Protein AF-A0A081BMA7-F1 (afdb_monomer_lite)

Sequence (319 aa):
MIRTTIKFLIAGAISLLALGSSEYARAASFNCEKAATEIEKAICGNNALSDLDSEVGNTYKTLRSGLSAEQAEQLKREQTRWLQQRNADCANADATCLSAMYQARLADLQSRLPAETVTIHLTHQLHADMPPLFLTLTLKADDVDTNFWNVTAIDIRDKENAPPLQTLEGGTIQILDDIKTVTDWTDRWIGVEWNDLNFDGYDDLLIALSQGMANTWYRVLFYQPASKRFTQNTGLDAENGVPDPEVIPEKQQLVTSSRSSAVGYFSSFYQFDATRGQYQLFREEETGYDEQTDKVMLTIREQVNGQMQTIDRQEVHPE

pLDDT: mean 82.16, std 16.57, range [37.44, 98.31]

Radius of gyration: 34.16 Å; chains: 1; bounding box: 60×51×135 Å

InterPro domains:
  IPR009739 Lysozyme inhibitor LprI-like, N-terminal [PF07007] (32-109)
  IPR052755 Lysozyme Inhibitor LprI [PTHR37549] (6-129)
  IPR058087 XAC2610 domain [NF047539] (193-278)

Structure (mmCIF, N/CA/C/O backbone):
data_AF-A0A081BMA7-F1
#
_entry.id   AF-A0A081BMA7-F1
#
loop_
_atom_site.group_PDB
_atom_site.id
_atom_site.type_symbol
_atom_site.label_atom_id
_atom_site.label_alt_id
_atom_site.label_comp_id
_atom_site.label_asym_id
_atom_site.label_entity_id
_atom_site.label_seq_id
_atom_site.pdbx_PDB_ins_code
_atom_site.Cartn_x
_atom_site.Cartn_y
_atom_site.Cartn_z
_atom_site.occupancy
_atom_site.B_iso_or_equiv
_atom_site.auth_seq_id
_atom_site.auth_comp_id
_atom_site.auth_asym_id
_atom_site.auth_atom_id
_atom_site.pdbx_PDB_model_num
ATOM 1 N N . MET A 1 1 ? -34.637 23.671 -97.313 1.00 43.44 1 MET A N 1
ATOM 2 C CA . MET A 1 1 ? -33.474 23.447 -98.205 1.00 43.44 1 MET A CA 1
ATOM 3 C C . MET A 1 1 ? -32.429 24.469 -97.788 1.00 43.44 1 MET A C 1
ATOM 5 O O . MET A 1 1 ? -32.751 25.641 -97.807 1.00 43.44 1 MET A O 1
ATOM 9 N N . ILE A 1 2 ? -31.309 24.096 -97.176 1.00 37.44 2 ILE A N 1
ATOM 10 C CA . ILE A 1 2 ? -30.042 23.766 -97.847 1.00 37.44 2 ILE A CA 1
ATOM 11 C C . ILE A 1 2 ? -29.185 22.924 -96.881 1.00 37.44 2 ILE A C 1
ATOM 13 O O . ILE A 1 2 ? -29.201 23.132 -95.672 1.00 37.44 2 ILE A O 1
ATOM 17 N N . ARG A 1 3 ? -28.480 21.946 -97.457 1.00 45.28 3 ARG A N 1
ATOM 18 C CA . ARG A 1 3 ? -27.494 21.051 -96.837 1.00 45.28 3 ARG A CA 1
ATOM 19 C C . ARG A 1 3 ? -26.209 21.799 -96.471 1.00 45.28 3 ARG A C 1
ATOM 21 O O . ARG A 1 3 ? -25.724 22.550 -97.310 1.00 45.28 3 ARG A O 1
ATOM 28 N N . THR A 1 4 ? -25.550 21.388 -95.386 1.00 40.81 4 THR A N 1
ATOM 29 C CA . THR A 1 4 ? -24.077 21.356 -95.342 1.00 40.81 4 THR A CA 1
ATOM 30 C C . THR A 1 4 ? -23.575 20.276 -94.382 1.00 40.81 4 THR A C 1
ATOM 32 O O . THR A 1 4 ? -23.717 20.355 -93.169 1.00 40.81 4 THR A O 1
ATOM 35 N N . THR A 1 5 ? -23.017 19.225 -94.972 1.00 52.22 5 THR A N 1
ATOM 36 C CA . THR A 1 5 ? -22.174 18.183 -94.368 1.00 52.22 5 THR A CA 1
ATOM 37 C C . THR A 1 5 ? -20.806 18.753 -93.986 1.00 52.22 5 THR A C 1
ATOM 39 O O . THR A 1 5 ? -20.318 19.590 -94.734 1.00 52.22 5 THR A O 1
ATOM 42 N N . ILE A 1 6 ? -20.143 18.210 -92.953 1.00 46.03 6 ILE A N 1
ATOM 43 C CA . ILE A 1 6 ? -18.711 17.826 -92.960 1.00 46.03 6 ILE A CA 1
ATOM 44 C C . ILE A 1 6 ? -18.451 16.831 -91.810 1.00 46.03 6 ILE A C 1
ATOM 46 O O . ILE A 1 6 ? -18.881 17.028 -90.679 1.00 46.03 6 ILE A O 1
ATOM 50 N N . LYS A 1 7 ? -17.771 15.733 -92.159 1.00 46.47 7 LYS A N 1
ATOM 51 C CA . LYS A 1 7 ? -17.281 14.637 -91.307 1.00 46.47 7 LYS A CA 1
ATOM 52 C C . LYS A 1 7 ? -15.851 14.937 -90.841 1.00 46.47 7 LYS A C 1
ATOM 54 O O . LYS A 1 7 ? -15.072 15.314 -91.702 1.00 46.47 7 LYS A O 1
ATOM 59 N N . PHE A 1 8 ? -15.491 14.612 -89.596 1.00 39.03 8 PHE A N 1
ATOM 60 C CA . PHE A 1 8 ? -14.137 14.202 -89.144 1.00 39.03 8 PHE A CA 1
ATOM 61 C C . PHE A 1 8 ? -14.320 13.397 -87.832 1.00 39.03 8 PHE A C 1
ATOM 63 O O . PHE A 1 8 ? -14.928 13.907 -86.901 1.00 39.03 8 PHE A O 1
ATOM 70 N N . LEU A 1 9 ? -14.209 12.060 -87.821 1.00 39.81 9 LEU A N 1
ATOM 71 C CA . LEU A 1 9 ? -13.019 11.189 -87.674 1.00 39.81 9 LEU A CA 1
ATOM 72 C C . LEU A 1 9 ? -12.370 11.161 -86.261 1.00 39.81 9 LEU A C 1
ATOM 74 O O . LEU A 1 9 ? -11.579 12.026 -85.926 1.00 39.81 9 LEU A O 1
ATOM 78 N N . ILE A 1 10 ? -12.722 10.101 -85.509 1.00 47.81 10 ILE A N 1
ATOM 79 C CA . ILE A 1 10 ? -11.917 9.168 -84.673 1.00 47.81 10 ILE A CA 1
ATOM 80 C C . ILE A 1 10 ? -10.840 9.719 -83.710 1.00 47.81 10 ILE A C 1
ATOM 82 O O . ILE A 1 10 ? -9.797 10.178 -84.154 1.00 47.81 10 ILE A O 1
ATOM 86 N N . ALA A 1 11 ? -11.030 9.453 -82.407 1.00 39.81 11 ALA A N 1
ATOM 87 C CA . ALA A 1 11 ? -10.110 8.773 -81.459 1.00 39.81 11 ALA A CA 1
ATOM 88 C C . ALA A 1 11 ? -10.731 8.921 -80.047 1.00 39.81 11 ALA A C 1
ATOM 90 O O . ALA A 1 11 ? -11.045 10.027 -79.638 1.00 39.81 11 ALA A O 1
ATOM 91 N N . GLY A 1 12 ? -11.087 7.892 -79.274 1.00 47.69 12 GLY A N 1
ATOM 92 C CA . GLY A 1 12 ? -10.295 6.719 -78.930 1.00 47.69 12 GLY A CA 1
ATOM 93 C C . GLY A 1 12 ? -9.521 6.978 -77.631 1.00 47.69 12 GLY A C 1
ATOM 94 O O . GLY A 1 12 ? -8.314 7.157 -77.690 1.00 47.69 12 GLY A O 1
ATOM 95 N N . ALA A 1 13 ? -10.196 7.013 -76.475 1.00 47.31 13 ALA A N 1
ATOM 96 C CA . ALA A 1 13 ? -9.544 6.951 -75.163 1.00 47.31 13 ALA A CA 1
ATOM 97 C C . ALA A 1 13 ? -10.471 6.264 -74.146 1.00 47.31 13 ALA A C 1
ATOM 99 O O . ALA A 1 13 ? -11.355 6.879 -73.554 1.00 47.31 13 ALA A O 1
ATOM 100 N N . ILE A 1 14 ? -10.284 4.952 -73.987 1.00 52.12 14 ILE A N 1
ATOM 101 C CA . ILE A 1 14 ? -10.818 4.178 -72.865 1.00 52.12 14 ILE A CA 1
ATOM 102 C C . ILE A 1 14 ? -9.986 4.576 -71.647 1.00 52.12 14 ILE A C 1
ATOM 104 O O . ILE A 1 14 ? -8.806 4.243 -71.558 1.00 52.12 14 ILE A O 1
ATOM 108 N N . SER A 1 15 ? -10.592 5.337 -70.739 1.00 48.25 15 SER A N 1
ATOM 109 C CA . SER A 1 15 ? -9.979 5.712 -69.470 1.00 48.25 15 SER A CA 1
ATOM 110 C C . SER A 1 15 ? -10.020 4.499 -68.540 1.00 48.25 15 SER A C 1
ATOM 112 O O . SER A 1 15 ? -11.057 4.184 -67.958 1.00 48.25 15 SER A O 1
ATOM 114 N N . LEU A 1 16 ? -8.902 3.778 -68.451 1.00 47.59 16 LEU A N 1
ATOM 115 C CA . LEU A 1 16 ? -8.708 2.687 -67.503 1.00 47.59 16 LEU A CA 1
ATOM 116 C C . LEU A 1 16 ? -8.528 3.309 -66.109 1.00 47.59 16 LEU A C 1
ATOM 118 O O . LEU A 1 16 ? -7.502 3.931 -65.835 1.00 47.59 16 LEU A O 1
ATOM 122 N N . LEU A 1 17 ? -9.539 3.192 -65.241 1.00 48.22 17 LEU A N 1
ATOM 123 C CA . LEU A 1 17 ? -9.385 3.488 -63.817 1.00 48.22 17 LEU A CA 1
ATOM 124 C C . LEU A 1 17 ? -8.362 2.504 -63.237 1.00 48.22 17 LEU A C 1
ATOM 126 O O . LEU A 1 17 ? -8.670 1.332 -63.022 1.00 48.22 17 LEU A O 1
ATOM 130 N N . ALA A 1 18 ? -7.147 2.982 -62.979 1.00 44.62 18 ALA A N 1
ATOM 131 C CA . ALA A 1 18 ? -6.215 2.295 -62.103 1.00 44.62 18 ALA A CA 1
ATOM 132 C C . ALA A 1 18 ? -6.760 2.400 -60.672 1.00 44.62 18 ALA A C 1
ATOM 134 O O . ALA A 1 18 ? -6.660 3.443 -60.026 1.00 44.62 18 ALA A O 1
ATOM 135 N N . LEU A 1 19 ? -7.382 1.320 -60.199 1.00 46.12 19 LEU A N 1
ATOM 136 C CA . LEU A 1 19 ? -7.594 1.074 -58.778 1.00 46.12 19 LEU A CA 1
ATOM 137 C C . LEU A 1 19 ? -6.208 1.002 -58.131 1.00 46.12 19 LEU A C 1
ATOM 139 O O . LEU A 1 19 ? -5.533 -0.021 -58.213 1.00 46.12 19 LEU A O 1
ATOM 143 N N . GLY A 1 20 ? -5.761 2.114 -57.547 1.00 42.81 20 GLY A N 1
ATOM 144 C CA . GLY A 1 20 ? -4.612 2.121 -56.657 1.00 42.81 20 GLY A CA 1
ATOM 145 C C . GLY A 1 20 ? -4.945 1.240 -55.463 1.00 42.81 20 GLY A C 1
ATOM 146 O O . GLY A 1 20 ? -5.726 1.631 -54.599 1.00 42.81 20 GLY A O 1
ATOM 147 N N . SER A 1 21 ? -4.3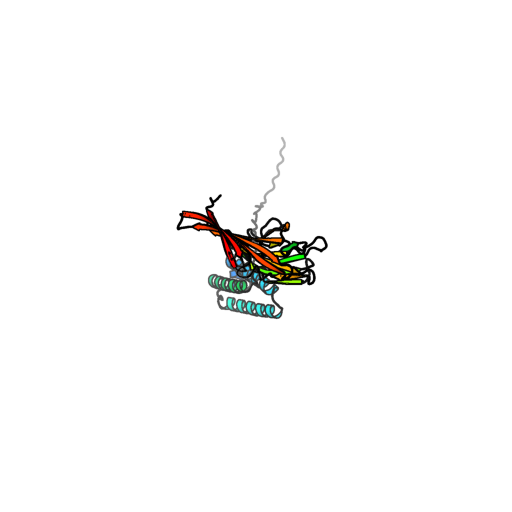95 0.030 -55.440 1.00 42.03 21 SER A N 1
ATOM 148 C CA . SER A 1 21 ? -4.337 -0.784 -54.237 1.00 42.03 21 SER A CA 1
ATOM 149 C C . SER A 1 21 ? -3.510 -0.013 -53.216 1.00 42.03 21 SER A C 1
ATOM 151 O O . SER A 1 21 ? -2.295 0.102 -53.351 1.00 42.03 21 SER A O 1
ATOM 153 N N . SER A 1 22 ? -4.186 0.564 -52.228 1.00 40.97 22 SER A N 1
ATOM 154 C CA . SER A 1 22 ? -3.569 1.061 -51.008 1.00 40.97 22 SER A CA 1
ATOM 155 C C . SER A 1 22 ? -2.861 -0.112 -50.333 1.00 40.97 22 SER A C 1
ATOM 157 O O . SER A 1 22 ? -3.496 -0.919 -49.650 1.00 40.97 22 SER A O 1
ATOM 159 N N . GLU A 1 23 ? -1.556 -0.247 -50.558 1.00 45.62 23 GLU A N 1
ATOM 160 C CA . GLU A 1 23 ? -0.710 -1.056 -49.693 1.00 45.62 23 GLU A CA 1
ATOM 161 C C . GLU A 1 23 ? -0.767 -0.402 -48.314 1.00 45.62 23 GLU A C 1
ATOM 163 O O . GLU A 1 23 ? -0.204 0.667 -48.081 1.00 45.62 23 GLU A O 1
ATOM 168 N N . TYR A 1 24 ? -1.541 -1.008 -47.412 1.00 46.69 24 TYR A N 1
ATOM 169 C CA . TYR A 1 24 ? -1.427 -0.742 -45.986 1.00 46.69 24 TYR A CA 1
ATOM 170 C C . TYR A 1 24 ? 0.058 -0.807 -45.648 1.00 46.69 24 TYR A C 1
ATOM 172 O O . TYR A 1 24 ? 0.681 -1.841 -45.888 1.00 46.69 24 TYR A O 1
ATOM 180 N N . ALA A 1 25 ? 0.620 0.294 -45.149 1.00 47.25 25 ALA A N 1
ATOM 181 C CA . ALA A 1 25 ? 1.994 0.342 -44.682 1.00 47.25 25 ALA A CA 1
ATOM 182 C C . ALA A 1 25 ? 2.211 -0.827 -43.709 1.00 47.25 25 ALA A C 1
ATOM 184 O O . ALA A 1 25 ? 1.687 -0.828 -42.596 1.00 47.25 25 ALA A O 1
ATOM 185 N N . ARG A 1 26 ? 2.914 -1.862 -44.174 1.00 52.50 26 ARG A N 1
ATOM 186 C CA . ARG A 1 26 ? 3.217 -3.053 -43.386 1.00 52.50 26 ARG A CA 1
ATOM 187 C C . ARG A 1 26 ? 4.346 -2.685 -42.445 1.00 52.50 26 ARG A C 1
ATOM 189 O O . ARG A 1 26 ? 5.470 -2.452 -42.886 1.00 52.50 26 ARG A O 1
ATOM 196 N N . ALA A 1 27 ? 4.027 -2.542 -41.167 1.00 56.25 27 ALA A N 1
ATOM 197 C CA . ALA A 1 27 ? 5.020 -2.208 -40.167 1.00 56.25 27 ALA A CA 1
ATOM 198 C C . ALA A 1 27 ? 5.779 -3.486 -39.798 1.00 56.25 27 ALA A C 1
ATOM 200 O O . ALA A 1 27 ? 5.347 -4.249 -38.938 1.00 56.25 27 ALA A O 1
ATOM 201 N N . ALA A 1 28 ? 6.892 -3.737 -40.480 1.00 66.75 28 ALA A N 1
ATOM 202 C CA . ALA A 1 28 ? 8.022 -4.430 -39.875 1.00 66.75 28 ALA A CA 1
ATOM 203 C C . ALA A 1 28 ? 8.853 -3.385 -39.109 1.00 66.75 28 ALA A C 1
ATOM 205 O O . ALA A 1 28 ? 8.705 -2.176 -39.315 1.00 66.75 28 ALA A O 1
ATOM 206 N N . SER A 1 29 ? 9.784 -3.815 -38.262 1.00 82.31 29 SER A N 1
ATOM 207 C CA . SER A 1 29 ? 10.687 -2.903 -37.544 1.00 82.31 29 SER A CA 1
ATOM 208 C C . SER A 1 29 ? 11.666 -2.147 -38.467 1.00 82.31 29 SER A C 1
ATOM 210 O O . SER A 1 29 ? 12.412 -1.278 -38.004 1.00 82.31 29 SER A O 1
ATOM 212 N N . PHE A 1 30 ? 11.642 -2.438 -39.775 1.00 87.19 30 PHE A N 1
ATOM 213 C CA . PHE A 1 30 ? 12.441 -1.835 -40.840 1.00 87.19 30 PHE A CA 1
ATOM 214 C C . PHE A 1 30 ? 11.588 -1.519 -42.086 1.00 87.19 30 PHE A C 1
ATOM 216 O O . PHE A 1 30 ? 10.456 -1.973 -42.227 1.00 87.19 30 PHE A O 1
ATOM 223 N N . ASN A 1 31 ? 12.135 -0.728 -43.018 1.00 87.06 31 ASN A N 1
ATOM 224 C CA . ASN A 1 31 ? 11.437 -0.401 -44.264 1.00 87.06 31 ASN A CA 1
ATOM 225 C C . ASN A 1 31 ? 11.460 -1.601 -45.230 1.00 87.06 31 ASN A C 1
ATOM 227 O O . ASN A 1 31 ? 12.506 -1.912 -45.803 1.00 87.06 31 ASN A O 1
ATOM 231 N N . CYS A 1 32 ? 10.294 -2.208 -45.454 1.00 88.56 32 CYS A N 1
ATOM 232 C CA . CYS A 1 32 ? 10.117 -3.342 -46.357 1.00 88.56 32 CYS A CA 1
ATOM 233 C C . CYS A 1 32 ? 10.479 -3.072 -47.823 1.00 88.56 32 CYS A C 1
ATOM 235 O O . CYS A 1 32 ? 10.918 -3.987 -48.514 1.00 88.56 32 CYS A O 1
ATOM 237 N N . GLU A 1 33 ? 10.404 -1.826 -48.293 1.00 87.19 33 GLU A N 1
ATOM 238 C CA . GLU A 1 33 ? 10.865 -1.448 -49.639 1.00 87.19 33 GLU A CA 1
ATOM 239 C C . GLU A 1 33 ? 12.387 -1.591 -49.794 1.00 87.19 33 GLU A C 1
ATOM 241 O O . GLU A 1 33 ? 12.910 -1.642 -50.906 1.00 87.19 33 GLU A O 1
ATOM 246 N N . LYS A 1 34 ? 13.114 -1.644 -48.671 1.00 88.25 34 LYS A N 1
ATOM 247 C CA . LYS A 1 34 ? 14.572 -1.796 -48.616 1.00 88.25 34 LYS A CA 1
ATOM 248 C C . LYS A 1 34 ? 15.009 -3.207 -48.213 1.00 88.25 34 LYS A C 1
ATOM 250 O O . LYS A 1 34 ? 16.195 -3.401 -47.953 1.00 88.25 34 LYS A O 1
ATOM 255 N N . ALA A 1 35 ? 14.086 -4.170 -48.155 1.00 89.06 35 ALA A N 1
ATOM 256 C CA . ALA A 1 35 ? 14.396 -5.559 -47.835 1.00 89.06 35 ALA A CA 1
ATOM 257 C C . ALA A 1 35 ? 15.397 -6.141 -48.850 1.00 89.06 35 ALA A C 1
ATOM 259 O O . ALA A 1 35 ? 15.118 -6.216 -50.048 1.00 89.06 35 ALA A O 1
ATOM 260 N N . ALA A 1 36 ? 16.566 -6.563 -48.373 1.00 89.06 36 ALA A N 1
ATOM 261 C CA . ALA A 1 36 ? 17.657 -7.062 -49.206 1.00 89.06 36 ALA A CA 1
ATOM 262 C C . ALA A 1 36 ? 17.842 -8.579 -49.071 1.00 89.06 36 ALA A C 1
ATOM 264 O O . ALA A 1 36 ? 18.182 -9.250 -50.047 1.00 89.06 36 ALA A O 1
ATOM 265 N N . THR A 1 37 ? 17.605 -9.129 -47.879 1.00 92.75 37 THR A N 1
ATOM 266 C CA . THR A 1 37 ? 17.786 -10.559 -47.589 1.00 92.75 37 THR A CA 1
ATOM 267 C C . THR A 1 37 ? 16.500 -11.358 -47.795 1.00 92.75 37 THR A C 1
ATOM 269 O O . THR A 1 37 ? 15.398 -10.825 -47.683 1.00 92.75 37 THR A O 1
ATOM 272 N N . GLU A 1 38 ? 16.619 -12.663 -48.058 1.00 94.19 38 GLU A N 1
ATOM 273 C CA . GLU A 1 38 ? 15.449 -13.551 -48.175 1.00 94.19 38 GLU A CA 1
ATOM 274 C C . GLU A 1 38 ? 14.628 -13.602 -46.877 1.00 94.19 38 GLU A C 1
ATOM 276 O O . GLU A 1 38 ? 13.404 -13.662 -46.925 1.00 94.19 38 GLU A O 1
ATOM 281 N N . ILE A 1 39 ? 15.283 -13.471 -45.719 1.00 95.06 39 ILE A N 1
ATOM 282 C CA . ILE A 1 39 ? 14.614 -13.364 -44.417 1.00 95.06 39 ILE A CA 1
ATOM 283 C C . ILE A 1 39 ? 13.806 -12.066 -44.317 1.00 95.06 39 ILE A C 1
ATOM 285 O O . ILE A 1 39 ? 12.641 -12.103 -43.935 1.00 95.06 39 ILE A O 1
ATOM 289 N N . GLU A 1 40 ? 14.384 -10.920 -44.685 1.00 94.31 40 GLU A N 1
ATOM 290 C CA . GLU A 1 40 ? 13.665 -9.636 -44.682 1.00 94.31 40 GLU A CA 1
ATOM 291 C C . GLU A 1 40 ? 12.467 -9.658 -45.638 1.00 94.31 40 GLU A C 1
ATOM 293 O O . GLU A 1 40 ? 11.386 -9.194 -45.281 1.00 94.31 40 GLU A O 1
ATOM 298 N N . LYS A 1 41 ? 12.623 -10.253 -46.827 1.00 94.19 41 LYS A N 1
ATOM 299 C CA . LYS A 1 41 ? 11.513 -10.440 -47.772 1.00 94.19 41 LYS A CA 1
ATOM 300 C C . LYS A 1 41 ? 10.432 -11.359 -47.205 1.00 94.19 41 LYS A C 1
ATOM 302 O O . LYS A 1 41 ? 9.254 -11.057 -47.370 1.00 94.19 41 LYS A O 1
ATOM 307 N N . ALA A 1 42 ? 10.806 -12.444 -46.521 1.00 94.06 42 ALA A N 1
ATOM 308 C CA . ALA A 1 42 ? 9.857 -13.347 -45.871 1.00 94.06 42 ALA A CA 1
ATOM 309 C C . ALA A 1 42 ? 9.079 -12.655 -44.741 1.00 94.06 42 ALA A C 1
ATOM 311 O O . ALA A 1 42 ? 7.865 -12.830 -44.651 1.00 94.06 42 ALA A O 1
ATOM 312 N N . ILE A 1 43 ? 9.746 -11.818 -43.938 1.00 94.25 43 ILE A N 1
ATOM 313 C CA . ILE A 1 43 ? 9.102 -10.990 -42.906 1.00 94.25 43 ILE A CA 1
ATOM 314 C C . ILE A 1 43 ? 8.105 -10.020 -43.555 1.00 94.25 43 ILE A C 1
ATOM 316 O O . ILE A 1 43 ? 6.938 -9.998 -43.186 1.00 94.25 43 ILE A O 1
ATOM 320 N N . CYS A 1 44 ? 8.522 -9.272 -44.577 1.00 93.69 44 CYS A N 1
ATOM 321 C CA . CYS A 1 44 ? 7.659 -8.300 -45.257 1.00 93.69 44 CYS A CA 1
ATOM 322 C C . CYS A 1 44 ? 6.501 -8.937 -46.048 1.00 93.69 44 CYS A C 1
ATOM 324 O O . CYS A 1 44 ? 5.431 -8.340 -46.219 1.00 93.69 44 CYS A O 1
ATOM 326 N N . GLY A 1 45 ? 6.707 -10.160 -46.541 1.00 91.44 45 GLY A N 1
ATOM 327 C CA . GLY A 1 45 ? 5.714 -10.939 -47.274 1.00 91.44 45 GLY A CA 1
ATOM 328 C C . GLY A 1 45 ? 4.654 -11.595 -46.386 1.00 91.44 45 GLY A C 1
ATOM 329 O O . GLY A 1 45 ? 3.610 -11.994 -46.903 1.00 91.44 45 GLY A 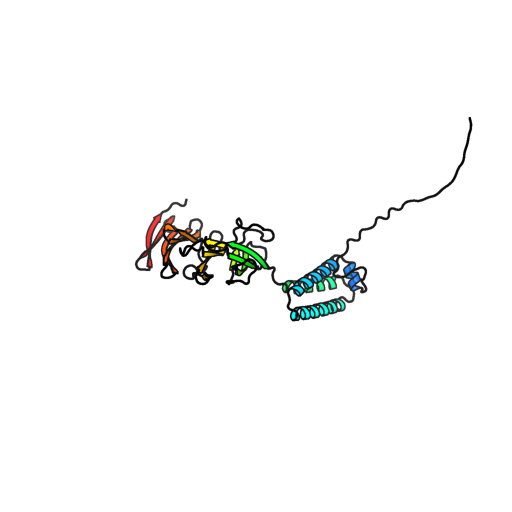O 1
ATOM 330 N N . ASN A 1 46 ? 4.885 -11.684 -45.073 1.00 93.38 46 ASN A N 1
ATOM 331 C CA . ASN A 1 46 ? 4.010 -12.365 -44.124 1.00 93.38 46 ASN A CA 1
ATOM 332 C C . ASN A 1 46 ? 3.614 -11.432 -42.971 1.00 93.38 46 ASN A C 1
ATOM 334 O O . ASN A 1 46 ? 4.430 -11.115 -42.111 1.00 93.38 46 ASN A O 1
ATOM 338 N N . ASN A 1 47 ? 2.335 -11.052 -42.914 1.00 88.31 47 ASN A N 1
ATOM 339 C CA . ASN A 1 47 ? 1.826 -10.118 -41.905 1.00 88.31 47 ASN A CA 1
ATOM 340 C C . ASN A 1 47 ? 2.118 -10.573 -40.467 1.00 88.31 47 ASN A C 1
ATOM 342 O O . ASN A 1 47 ? 2.592 -9.772 -39.677 1.00 88.31 47 ASN A O 1
ATOM 346 N N . ALA A 1 48 ? 1.929 -11.857 -40.146 1.00 88.69 48 ALA A N 1
ATOM 347 C CA . ALA A 1 48 ? 2.167 -12.351 -38.789 1.00 88.69 48 ALA A CA 1
ATOM 348 C C . ALA A 1 48 ? 3.647 -12.240 -38.381 1.00 88.69 48 ALA A C 1
ATOM 350 O O . ALA A 1 48 ? 3.955 -11.931 -37.233 1.00 88.69 48 ALA A O 1
ATOM 351 N N . LEU A 1 49 ? 4.575 -12.452 -39.322 1.00 94.19 49 LEU A N 1
ATOM 352 C CA . LEU A 1 49 ? 6.005 -12.252 -39.066 1.00 94.19 49 LEU A CA 1
ATOM 353 C C . LEU A 1 49 ? 6.367 -10.769 -38.966 1.00 94.19 49 LEU A C 1
ATOM 355 O O . LEU A 1 49 ? 7.204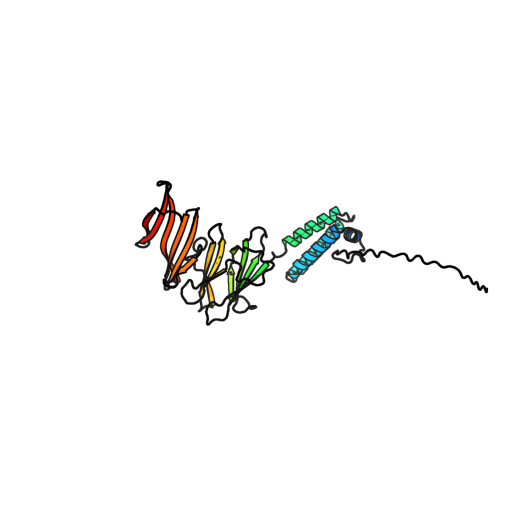 -10.410 -38.144 1.00 94.19 49 LEU A O 1
ATOM 359 N N . SER A 1 50 ? 5.742 -9.919 -39.782 1.00 90.88 50 SER A N 1
ATOM 360 C CA . SER A 1 50 ? 5.893 -8.464 -39.702 1.00 90.88 50 SER A CA 1
ATOM 361 C C . SER A 1 50 ? 5.439 -7.927 -38.341 1.00 90.88 50 SER A C 1
ATOM 363 O O . SER A 1 50 ? 6.147 -7.122 -37.738 1.00 90.88 50 SER A O 1
ATOM 365 N N . ASP A 1 51 ? 4.297 -8.402 -37.840 1.00 84.12 51 ASP A N 1
ATOM 366 C CA . ASP A 1 51 ? 3.743 -8.004 -36.544 1.00 84.12 51 ASP A CA 1
ATOM 367 C C . ASP A 1 51 ? 4.668 -8.437 -35.399 1.00 84.12 51 ASP A C 1
ATOM 369 O O . ASP A 1 51 ? 5.051 -7.612 -34.571 1.00 84.12 51 ASP A O 1
ATOM 373 N N . LEU A 1 52 ? 5.121 -9.696 -35.410 1.00 91.00 52 LEU A N 1
ATOM 374 C CA . LEU A 1 52 ? 6.086 -10.217 -34.435 1.00 91.00 52 LEU A CA 1
ATOM 375 C C . LEU A 1 52 ? 7.426 -9.459 -34.458 1.00 91.00 52 LEU A C 1
ATOM 377 O O . LEU A 1 52 ? 8.010 -9.187 -33.406 1.00 91.00 52 LEU A O 1
ATOM 381 N N . ASP A 1 53 ? 7.921 -9.096 -35.644 1.00 96.12 53 ASP A N 1
ATOM 382 C CA . ASP A 1 53 ? 9.141 -8.298 -35.797 1.00 96.12 53 ASP A CA 1
ATOM 383 C C . ASP A 1 53 ? 8.984 -6.897 -35.194 1.00 96.12 53 ASP A C 1
ATOM 385 O O . ASP A 1 53 ? 9.849 -6.433 -34.441 1.00 96.12 53 ASP A O 1
ATOM 389 N N . SER A 1 54 ? 7.852 -6.249 -35.467 1.00 88.62 54 SER A N 1
ATOM 390 C CA . SER A 1 54 ? 7.496 -4.968 -34.862 1.00 88.62 54 SER A CA 1
ATOM 391 C C . SER A 1 54 ? 7.345 -5.061 -33.347 1.00 88.62 54 SER A C 1
ATOM 393 O O . SER A 1 54 ? 7.843 -4.188 -32.634 1.00 88.62 54 SER A O 1
ATOM 395 N N . GLU A 1 55 ? 6.720 -6.117 -32.832 1.00 86.94 55 GLU A N 1
ATOM 396 C CA . GLU A 1 55 ? 6.504 -6.309 -31.398 1.00 86.94 55 GLU A CA 1
ATOM 397 C C . GLU A 1 55 ? 7.819 -6.528 -30.639 1.00 86.94 55 GLU A C 1
ATOM 399 O O . GLU A 1 55 ? 8.072 -5.860 -29.630 1.00 86.94 55 GLU A O 1
ATOM 404 N N . VAL A 1 56 ? 8.717 -7.373 -31.158 1.00 95.69 56 VAL A N 1
ATOM 405 C CA . VAL A 1 56 ? 10.071 -7.530 -30.604 1.00 95.69 56 VAL A CA 1
ATOM 406 C C . VAL A 1 56 ? 10.841 -6.211 -30.673 1.00 95.69 56 VAL A C 1
ATOM 408 O O . VAL A 1 56 ? 11.498 -5.829 -29.702 1.00 95.69 56 VAL A O 1
ATOM 411 N N . GLY A 1 57 ? 10.750 -5.489 -31.793 1.00 93.50 57 GLY A N 1
ATOM 412 C CA . GLY A 1 57 ? 11.410 -4.197 -31.973 1.00 93.50 57 GLY A CA 1
ATOM 413 C C . GLY A 1 57 ? 10.930 -3.133 -30.983 1.00 93.50 57 GLY A C 1
ATOM 414 O O . GLY A 1 57 ? 11.747 -2.402 -30.417 1.00 93.50 57 GLY A O 1
ATOM 415 N N . ASN A 1 58 ? 9.622 -3.055 -30.746 1.00 86.19 58 ASN A N 1
ATOM 416 C CA . ASN A 1 58 ? 9.020 -2.115 -29.804 1.00 86.19 58 ASN A CA 1
ATOM 417 C C . ASN A 1 58 ? 9.350 -2.492 -28.356 1.00 86.19 58 ASN A C 1
ATOM 419 O O . ASN A 1 58 ? 9.864 -1.651 -27.621 1.00 86.19 58 ASN A O 1
ATOM 423 N N . THR A 1 59 ? 9.178 -3.760 -27.980 1.00 85.19 59 THR A N 1
ATOM 424 C CA . THR A 1 59 ? 9.514 -4.271 -26.639 1.00 85.19 59 THR A CA 1
ATOM 425 C C . THR A 1 59 ? 10.993 -4.039 -26.308 1.00 85.19 59 THR A C 1
ATOM 427 O O . THR A 1 59 ? 11.324 -3.554 -25.226 1.00 85.19 59 THR A O 1
ATOM 430 N N . TYR A 1 60 ? 11.901 -4.287 -27.262 1.00 95.19 60 TYR A N 1
ATOM 431 C CA . TYR A 1 60 ? 13.327 -3.981 -27.114 1.00 95.19 60 TYR A CA 1
ATOM 432 C C . TYR A 1 60 ? 13.583 -2.491 -26.844 1.00 95.19 60 TYR A C 1
ATOM 434 O O . TYR A 1 60 ? 14.382 -2.158 -25.966 1.00 95.19 60 TYR A O 1
ATOM 442 N N . LYS A 1 61 ? 12.933 -1.589 -27.595 1.00 90.56 61 LYS A N 1
ATOM 443 C CA . LYS A 1 61 ? 13.084 -0.135 -27.410 1.00 90.56 61 LYS A CA 1
ATOM 444 C C . LYS A 1 61 ? 12.604 0.294 -26.026 1.00 90.56 61 LYS A C 1
ATOM 446 O O . LYS A 1 61 ? 13.335 1.017 -25.351 1.00 90.56 61 LYS A O 1
ATOM 451 N N . THR A 1 62 ? 11.434 -0.186 -25.602 1.00 83.88 62 THR A N 1
ATOM 452 C CA . THR A 1 62 ? 10.872 0.088 -24.274 1.00 83.88 62 THR A CA 1
ATOM 453 C C . THR A 1 62 ? 11.834 -0.359 -23.182 1.00 83.88 62 THR A C 1
ATOM 455 O O . THR A 1 62 ? 12.265 0.468 -22.379 1.00 83.88 62 THR A O 1
ATOM 458 N N . LEU A 1 63 ? 12.270 -1.624 -23.213 1.00 89.75 63 LEU A N 1
ATOM 459 C CA . LEU A 1 63 ? 13.202 -2.162 -22.224 1.00 89.75 63 LEU A CA 1
ATOM 460 C C . LEU A 1 63 ? 14.505 -1.357 -22.192 1.00 89.75 63 LEU A C 1
ATOM 462 O O . LEU A 1 63 ? 14.947 -0.932 -21.132 1.00 89.75 63 LEU A O 1
ATOM 466 N N . ARG A 1 64 ? 15.103 -1.093 -23.361 1.00 93.00 64 ARG A N 1
ATOM 467 C CA . ARG A 1 64 ? 16.353 -0.329 -23.467 1.00 93.00 64 ARG A CA 1
ATOM 468 C C . ARG A 1 64 ? 16.235 1.072 -22.866 1.00 93.00 64 ARG A C 1
ATOM 470 O O . ARG A 1 64 ? 17.213 1.547 -22.295 1.00 93.00 64 ARG A O 1
ATOM 477 N N . SER A 1 65 ? 15.088 1.733 -23.020 1.00 85.31 65 SER A N 1
ATOM 478 C CA . SER A 1 65 ? 14.892 3.113 -22.560 1.00 85.31 65 SER A CA 1
ATOM 479 C C . SER A 1 65 ? 14.929 3.262 -21.035 1.00 85.31 65 SER A C 1
ATOM 481 O O . SER A 1 65 ? 15.319 4.318 -20.547 1.00 85.31 65 SER A O 1
ATOM 483 N N . GLY A 1 66 ? 14.589 2.199 -20.296 1.00 79.12 66 GLY A N 1
ATOM 484 C CA . GLY A 1 66 ? 14.603 2.177 -18.831 1.00 79.12 66 GLY A CA 1
ATOM 485 C C . GLY A 1 66 ? 15.915 1.695 -18.199 1.00 79.12 66 GLY A C 1
ATOM 486 O O . GLY A 1 66 ? 16.001 1.611 -16.978 1.00 79.12 66 GLY A O 1
ATOM 487 N N . LEU A 1 67 ? 16.933 1.343 -18.992 1.00 87.75 67 LEU A N 1
ATOM 488 C CA . LEU A 1 67 ? 18.192 0.776 -18.493 1.00 87.75 67 LEU A CA 1
ATOM 489 C C . LEU A 1 67 ? 19.288 1.834 -18.311 1.00 87.75 67 LEU A C 1
ATOM 491 O O . LEU A 1 67 ? 19.351 2.826 -19.037 1.00 87.75 67 LEU A O 1
ATOM 495 N N . SER A 1 68 ? 20.232 1.571 -17.398 1.00 89.94 68 SER A N 1
ATOM 496 C CA . SER A 1 68 ? 21.485 2.339 -17.336 1.00 89.94 68 SER A CA 1
ATOM 497 C C . SER A 1 68 ? 22.289 2.197 -18.637 1.00 89.94 68 SER A C 1
ATOM 499 O O . SER A 1 68 ? 22.120 1.232 -19.385 1.00 89.94 68 SER A O 1
ATOM 501 N N . ALA A 1 69 ? 23.215 3.125 -18.904 1.00 92.75 69 ALA A N 1
ATOM 502 C CA . ALA A 1 69 ? 24.019 3.107 -20.131 1.00 92.75 69 ALA A CA 1
ATOM 503 C C . ALA A 1 69 ? 24.774 1.778 -20.342 1.00 92.75 69 ALA A C 1
ATOM 505 O O . ALA A 1 69 ? 24.819 1.253 -21.455 1.00 92.75 69 ALA A O 1
ATOM 506 N N . GLU A 1 70 ? 25.324 1.205 -19.269 1.00 94.69 70 GLU A N 1
ATOM 507 C CA . GLU A 1 70 ? 26.028 -0.079 -19.313 1.00 94.69 70 GLU A CA 1
ATOM 508 C C . GLU A 1 70 ? 25.081 -1.238 -19.659 1.00 94.69 70 GLU A C 1
ATOM 510 O O . GLU A 1 70 ? 25.351 -2.022 -20.576 1.00 94.69 70 GLU A O 1
ATOM 515 N N . GLN A 1 71 ? 23.936 -1.314 -18.977 1.00 93.19 71 GLN A N 1
ATOM 516 C CA . GLN A 1 71 ? 22.920 -2.340 -19.219 1.00 93.19 71 GLN A CA 1
ATOM 517 C C . GLN A 1 71 ? 22.299 -2.217 -20.619 1.00 93.19 71 GLN A C 1
ATOM 519 O O . GLN A 1 71 ? 22.065 -3.227 -21.282 1.00 93.19 71 GLN A O 1
ATOM 524 N N . ALA A 1 72 ? 22.078 -0.995 -21.109 1.00 94.06 72 ALA A N 1
ATOM 525 C CA . ALA A 1 72 ? 21.559 -0.737 -22.448 1.00 94.06 72 ALA A CA 1
ATOM 526 C C . ALA A 1 72 ? 22.528 -1.217 -23.543 1.00 94.06 72 ALA A C 1
ATOM 528 O O . ALA A 1 72 ? 22.099 -1.803 -24.543 1.00 94.06 72 ALA A O 1
ATOM 529 N N . GLU A 1 73 ? 23.839 -1.026 -23.358 1.00 96.81 73 GLU A N 1
ATOM 530 C CA . GLU A 1 73 ? 24.844 -1.552 -24.288 1.00 96.81 73 GLU A CA 1
ATOM 531 C C . GLU A 1 73 ? 24.977 -3.076 -24.206 1.00 96.81 73 GLU A C 1
ATOM 533 O O . GLU A 1 73 ? 25.173 -3.731 -25.234 1.00 96.81 73 GLU A O 1
ATOM 538 N N . GLN A 1 74 ? 24.798 -3.670 -23.025 1.00 97.00 74 GLN A N 1
ATOM 539 C CA . GLN A 1 74 ? 24.701 -5.123 -22.892 1.00 97.00 74 GLN A CA 1
ATOM 540 C C . GLN A 1 74 ? 23.478 -5.683 -23.641 1.00 97.00 74 GLN A C 1
ATOM 542 O O . GLN A 1 74 ? 23.634 -6.573 -24.480 1.00 97.00 74 GLN A O 1
ATOM 547 N N . LEU A 1 75 ? 22.290 -5.104 -23.440 1.00 97.31 75 LEU A N 1
ATOM 548 C CA . LEU A 1 75 ? 21.059 -5.503 -24.132 1.00 97.31 75 LEU A CA 1
ATOM 549 C C . LEU A 1 75 ? 21.185 -5.361 -25.661 1.00 97.31 75 LEU A C 1
ATOM 551 O O . LEU A 1 75 ? 20.696 -6.198 -26.420 1.00 97.31 75 LEU A O 1
ATOM 555 N N . LYS A 1 76 ? 21.882 -4.327 -26.146 1.00 97.81 76 LYS A N 1
ATOM 556 C CA . LYS A 1 76 ? 22.193 -4.152 -27.575 1.00 97.81 76 LYS A CA 1
ATOM 557 C C . LYS A 1 76 ? 23.054 -5.285 -28.134 1.00 97.81 76 LYS A C 1
ATOM 559 O O . LYS A 1 76 ? 22.767 -5.777 -29.230 1.00 97.81 76 LYS A O 1
ATOM 564 N N . ARG A 1 77 ? 24.096 -5.706 -27.408 1.00 98.25 77 ARG A N 1
ATOM 565 C CA . ARG A 1 77 ? 24.940 -6.844 -27.812 1.00 98.25 77 ARG A CA 1
ATOM 566 C C . ARG A 1 77 ? 24.128 -8.135 -27.877 1.00 98.25 77 ARG A C 1
ATOM 568 O O . ARG A 1 77 ? 24.261 -8.880 -28.844 1.00 98.25 77 ARG A O 1
ATOM 575 N N . GLU A 1 78 ? 23.260 -8.362 -26.896 1.00 97.81 78 GLU A N 1
ATOM 576 C CA . GLU A 1 78 ? 22.345 -9.509 -26.866 1.00 97.81 78 GLU A CA 1
ATOM 577 C C . GLU A 1 78 ? 21.385 -9.507 -28.058 1.00 97.81 78 GLU A C 1
ATOM 579 O O . GLU A 1 78 ? 21.299 -10.508 -28.762 1.00 97.81 78 GLU A O 1
ATOM 584 N N . GLN A 1 79 ? 20.732 -8.375 -28.345 1.00 98.12 79 GLN A N 1
ATOM 585 C CA . GLN A 1 79 ? 19.818 -8.252 -29.486 1.00 98.12 79 GLN A CA 1
ATOM 586 C C . GLN A 1 79 ? 20.533 -8.490 -30.823 1.00 98.12 79 GLN A C 1
ATOM 588 O O . GLN A 1 79 ? 20.002 -9.167 -31.698 1.00 98.12 79 GLN A O 1
ATOM 593 N N . THR A 1 80 ? 21.760 -7.979 -30.971 1.00 97.81 80 THR A N 1
ATOM 594 C CA . THR A 1 80 ? 22.577 -8.189 -32.179 1.00 97.81 80 THR A CA 1
ATOM 595 C C . THR A 1 80 ? 22.939 -9.663 -32.353 1.00 97.81 80 THR A C 1
ATOM 597 O O . THR A 1 80 ? 22.804 -10.207 -33.447 1.00 97.81 80 THR A O 1
ATOM 600 N N . ARG A 1 81 ? 23.361 -10.328 -31.270 1.00 98.06 81 ARG A N 1
ATOM 601 C CA . ARG A 1 81 ? 23.662 -11.764 -31.281 1.00 98.06 81 ARG A CA 1
ATOM 602 C C . ARG A 1 81 ? 22.418 -12.587 -31.606 1.00 98.06 81 ARG A C 1
ATOM 604 O O . ARG A 1 81 ? 22.500 -13.514 -32.401 1.00 98.06 81 ARG A O 1
ATOM 611 N N . TRP A 1 82 ? 21.272 -12.231 -31.034 1.00 98.31 82 TRP A N 1
ATOM 612 C CA . TRP A 1 82 ? 20.008 -12.899 -31.325 1.00 98.31 82 TRP A CA 1
ATOM 613 C C . TRP A 1 82 ? 19.616 -12.769 -32.806 1.00 98.31 82 TRP A C 1
ATOM 615 O O . TRP A 1 82 ? 19.252 -13.767 -33.417 1.00 98.31 82 TRP A O 1
ATOM 625 N N . LEU A 1 83 ? 19.773 -11.590 -33.423 1.00 97.38 83 LEU A N 1
ATOM 626 C CA . LEU A 1 83 ? 19.529 -11.410 -34.863 1.00 97.38 83 LEU A CA 1
ATOM 627 C C . LEU A 1 83 ? 20.452 -12.285 -35.725 1.00 97.38 83 LEU A C 1
ATOM 629 O O . LEU A 1 83 ? 20.006 -12.864 -36.715 1.00 97.38 83 LEU A O 1
ATOM 633 N N . GLN A 1 84 ? 21.729 -12.402 -35.346 1.00 97.50 84 GLN A N 1
ATOM 634 C CA . GLN A 1 84 ? 22.678 -13.297 -36.017 1.00 97.50 84 GLN A CA 1
ATOM 635 C C . GLN A 1 84 ? 22.249 -14.763 -35.886 1.00 97.50 84 GLN A C 1
ATOM 637 O O . GLN A 1 84 ? 22.246 -15.478 -36.884 1.00 97.50 84 GLN A O 1
ATOM 642 N N . GLN A 1 85 ? 21.833 -15.180 -34.688 1.00 97.50 85 GLN A N 1
ATOM 643 C CA . GLN A 1 85 ? 21.345 -16.533 -34.423 1.00 97.50 85 GLN A CA 1
ATOM 644 C C . GLN A 1 85 ? 20.077 -16.843 -35.229 1.00 97.50 85 GLN A C 1
ATOM 646 O O . GLN A 1 85 ? 20.038 -17.841 -35.937 1.00 97.50 85 GLN A O 1
ATOM 651 N N . ARG A 1 86 ? 19.082 -15.944 -35.219 1.00 97.69 86 ARG A N 1
ATOM 652 C CA . ARG A 1 86 ? 17.861 -16.045 -36.038 1.00 97.69 86 ARG A CA 1
ATOM 653 C C . ARG A 1 86 ? 18.194 -16.251 -37.512 1.00 97.69 86 ARG A C 1
ATOM 655 O O . ARG A 1 86 ? 17.601 -17.105 -38.160 1.00 97.69 86 ARG A O 1
ATOM 662 N N . ASN A 1 87 ? 19.138 -15.475 -38.042 1.00 96.12 87 ASN A N 1
ATOM 663 C CA . ASN A 1 87 ? 19.523 -15.581 -39.445 1.00 96.12 87 ASN A CA 1
ATOM 664 C C . ASN A 1 87 ? 20.266 -16.886 -39.766 1.00 96.12 87 ASN A C 1
ATOM 666 O O . ASN A 1 87 ? 20.142 -17.382 -40.883 1.00 96.12 87 ASN A O 1
ATOM 670 N N . ALA A 1 88 ? 21.033 -17.428 -38.817 1.00 96.31 88 ALA A N 1
ATOM 671 C CA . ALA A 1 88 ? 21.728 -18.701 -38.980 1.00 96.31 88 ALA A CA 1
ATOM 672 C C . ALA A 1 88 ? 20.761 -19.894 -38.912 1.00 96.31 88 ALA A C 1
ATOM 674 O O . ALA A 1 88 ? 20.797 -20.756 -39.789 1.00 96.31 88 ALA A O 1
ATOM 675 N N . ASP A 1 89 ? 19.870 -19.915 -37.919 1.00 96.38 89 ASP A N 1
ATOM 676 C CA . ASP A 1 89 ? 18.933 -21.022 -37.695 1.00 96.38 89 ASP A CA 1
ATOM 677 C C . ASP A 1 89 ? 17.815 -21.050 -38.743 1.00 96.38 89 ASP A C 1
ATOM 679 O O . ASP A 1 89 ? 17.402 -22.121 -39.184 1.00 96.38 89 ASP A O 1
ATOM 683 N N . CYS A 1 90 ? 17.373 -19.875 -39.199 1.00 96.56 90 CYS A N 1
ATOM 684 C CA . CYS A 1 90 ? 16.335 -19.721 -40.218 1.00 96.56 90 CYS A CA 1
ATOM 685 C C . CYS A 1 90 ? 16.918 -19.295 -41.575 1.00 96.56 90 CYS A C 1
ATOM 687 O O . CYS A 1 90 ? 16.329 -18.479 -42.286 1.00 96.56 90 CYS A O 1
ATOM 689 N N . ALA A 1 91 ? 18.086 -19.832 -41.948 1.00 94.25 91 ALA A N 1
ATOM 690 C CA . ALA A 1 91 ? 18.807 -19.453 -43.169 1.00 94.25 91 ALA A CA 1
ATOM 691 C C . ALA A 1 91 ? 18.009 -19.670 -44.472 1.00 94.25 91 ALA A C 1
ATOM 693 O O . ALA A 1 91 ? 18.284 -19.028 -45.484 1.00 94.25 91 ALA A O 1
ATOM 694 N N . ASN A 1 92 ? 17.010 -20.556 -44.456 1.00 93.81 92 ASN A N 1
ATOM 695 C CA . ASN A 1 92 ? 16.091 -20.810 -45.569 1.00 93.81 92 ASN A CA 1
ATOM 696 C C . ASN A 1 92 ? 14.857 -19.887 -45.583 1.00 93.81 92 ASN A C 1
ATOM 698 O O . ASN A 1 92 ? 13.954 -20.113 -46.384 1.00 93.81 92 ASN A O 1
ATOM 702 N N . ALA A 1 93 ? 14.806 -18.884 -44.700 1.00 94.00 93 ALA A N 1
ATOM 703 C CA . ALA A 1 93 ? 13.669 -17.986 -44.515 1.00 94.00 93 ALA A CA 1
ATOM 704 C C . ALA A 1 93 ? 12.341 -18.713 -44.209 1.00 94.00 93 ALA A C 1
ATOM 706 O O . ALA A 1 93 ? 11.263 -18.226 -44.554 1.00 94.00 93 ALA A O 1
ATOM 707 N N . ASP A 1 94 ? 12.411 -19.876 -43.548 1.00 95.62 94 ASP A N 1
ATOM 708 C CA . ASP A 1 94 ? 11.228 -20.624 -43.128 1.00 95.62 94 ASP A CA 1
ATOM 709 C C . ASP A 1 94 ? 10.394 -19.834 -42.108 1.00 95.62 94 ASP A C 1
ATOM 711 O O . ASP A 1 94 ? 10.887 -19.388 -41.068 1.00 95.62 94 ASP A O 1
ATOM 715 N N . ALA A 1 95 ? 9.104 -19.675 -42.405 1.00 94.38 95 ALA A N 1
ATOM 716 C CA . ALA A 1 95 ? 8.208 -18.860 -41.598 1.00 94.38 95 ALA A CA 1
ATOM 717 C C . ALA A 1 95 ? 7.961 -19.458 -40.205 1.00 94.38 95 ALA A C 1
ATOM 719 O O . ALA A 1 95 ? 7.823 -18.710 -39.237 1.00 94.38 95 ALA A O 1
ATOM 720 N N . THR A 1 96 ? 7.936 -20.788 -40.078 1.00 96.88 96 THR A N 1
ATOM 721 C CA . THR A 1 96 ? 7.753 -21.458 -38.784 1.00 96.88 96 THR A CA 1
ATOM 722 C C . THR A 1 96 ? 8.978 -21.265 -37.892 1.00 96.88 96 THR A C 1
ATOM 724 O O . THR A 1 96 ? 8.824 -20.903 -36.725 1.00 96.88 96 THR A O 1
ATOM 727 N N . CYS A 1 97 ? 10.183 -21.410 -38.447 1.00 98.06 97 CYS A N 1
ATOM 728 C CA . CYS A 1 97 ? 11.434 -21.098 -37.758 1.00 98.06 97 CYS A CA 1
ATOM 729 C C . CYS A 1 97 ? 11.464 -19.643 -37.268 1.00 98.06 97 CYS A C 1
ATOM 731 O O . CYS A 1 97 ? 11.698 -19.389 -36.084 1.00 98.06 97 CYS A O 1
ATOM 733 N N . LEU A 1 98 ? 11.172 -18.684 -38.156 1.00 97.62 98 LEU A N 1
ATOM 734 C CA . LEU A 1 98 ? 11.176 -17.260 -37.812 1.00 97.62 98 LEU A CA 1
ATOM 735 C C . LEU A 1 98 ? 10.159 -16.947 -36.710 1.00 97.62 98 LEU A C 1
ATOM 737 O O . LEU A 1 98 ? 10.510 -16.283 -35.737 1.00 97.62 98 LEU A O 1
ATOM 741 N N . SER A 1 99 ? 8.933 -17.469 -36.819 1.00 97.19 99 SER A N 1
ATOM 742 C CA . SER A 1 99 ? 7.889 -17.284 -35.805 1.00 97.19 99 SER A CA 1
ATOM 743 C C . SER A 1 99 ? 8.335 -17.785 -34.429 1.00 97.19 99 SER A C 1
ATOM 745 O O . SER A 1 99 ? 8.190 -17.061 -33.446 1.00 97.19 99 SER A O 1
ATOM 747 N N . ALA A 1 100 ? 8.919 -18.985 -34.351 1.00 97.50 100 ALA A N 1
ATOM 748 C CA . ALA A 1 100 ? 9.400 -19.548 -33.089 1.00 97.50 100 ALA A CA 1
ATOM 749 C C . ALA A 1 100 ? 10.523 -18.695 -32.470 1.00 97.50 100 ALA A C 1
ATOM 751 O O . ALA A 1 100 ? 10.507 -18.416 -31.269 1.00 97.50 100 ALA A O 1
ATOM 752 N N . MET A 1 101 ? 11.465 -18.218 -33.292 1.00 98.25 101 MET A N 1
ATOM 753 C CA . MET A 1 101 ? 12.554 -17.341 -32.845 1.00 98.25 101 MET A CA 1
ATOM 754 C C . MET A 1 101 ? 12.045 -15.991 -32.325 1.00 98.25 101 MET A C 1
ATOM 756 O O . MET A 1 101 ? 12.561 -15.493 -31.321 1.00 98.25 101 MET A O 1
ATOM 760 N N . TYR A 1 102 ? 11.040 -15.401 -32.982 1.00 98.00 102 TYR A N 1
ATOM 761 C CA . TYR A 1 102 ? 10.410 -14.163 -32.521 1.00 98.00 102 TYR A CA 1
ATOM 762 C C . TYR A 1 102 ? 9.645 -14.357 -31.215 1.00 98.00 102 TYR A C 1
ATOM 764 O O . TYR A 1 102 ? 9.863 -13.589 -30.286 1.00 98.00 102 TYR A O 1
ATOM 772 N N . GLN A 1 103 ? 8.806 -15.390 -31.114 1.00 97.06 103 GLN A N 1
ATOM 773 C CA . GLN A 1 103 ? 8.018 -15.666 -29.908 1.00 97.06 103 GLN A CA 1
ATOM 774 C C . GLN A 1 103 ? 8.911 -15.912 -28.687 1.00 97.06 103 GLN A C 1
ATOM 776 O O . GLN A 1 103 ? 8.683 -15.328 -27.629 1.00 97.06 103 GLN A O 1
ATOM 781 N N . ALA A 1 104 ? 9.974 -16.708 -28.839 1.00 97.50 104 ALA A N 1
ATOM 782 C CA . ALA A 1 104 ? 10.931 -16.948 -27.761 1.00 97.50 104 ALA A CA 1
ATOM 783 C C . ALA A 1 104 ? 11.632 -15.654 -27.317 1.00 97.50 104 ALA A C 1
ATOM 785 O O . ALA A 1 104 ? 11.811 -15.413 -26.123 1.00 97.50 104 ALA A O 1
ATOM 786 N N . ARG A 1 105 ? 12.009 -14.791 -28.271 1.00 97.88 105 ARG A N 1
ATOM 787 C CA . ARG A 1 105 ? 12.642 -13.507 -27.952 1.00 97.88 105 ARG A CA 1
ATOM 788 C C . ARG A 1 105 ? 11.681 -12.530 -27.302 1.00 97.88 105 ARG A C 1
ATOM 790 O O . ARG A 1 105 ? 12.084 -11.806 -26.398 1.00 97.88 105 ARG A O 1
ATOM 797 N N . LEU A 1 106 ? 10.448 -12.486 -27.780 1.00 95.12 106 LEU A N 1
ATOM 798 C CA . LEU A 1 106 ? 9.411 -11.637 -27.228 1.00 95.12 106 LEU A CA 1
ATOM 799 C C . LEU A 1 106 ? 9.148 -12.005 -25.766 1.00 95.12 106 LEU A C 1
ATOM 801 O O . LEU A 1 106 ? 9.204 -11.119 -24.921 1.00 95.12 106 LEU A O 1
ATOM 805 N N . ALA A 1 107 ? 9.002 -13.298 -25.459 1.00 91.31 107 ALA A N 1
ATOM 806 C CA . ALA A 1 107 ? 8.842 -13.786 -24.090 1.00 91.31 107 ALA A CA 1
ATOM 807 C C . ALA A 1 107 ? 10.039 -13.419 -23.188 1.00 91.31 107 ALA A C 1
ATOM 809 O O . ALA A 1 107 ? 9.847 -12.925 -22.079 1.00 91.31 107 ALA A O 1
ATOM 810 N N . ASP A 1 108 ? 11.277 -13.590 -23.673 1.00 95.94 108 ASP A N 1
ATOM 811 C CA . ASP A 1 108 ? 12.490 -13.164 -22.955 1.00 95.94 108 ASP A CA 1
ATOM 812 C C . ASP A 1 108 ? 12.481 -11.655 -22.664 1.00 95.94 108 ASP A C 1
ATOM 814 O O . ASP A 1 108 ? 12.655 -11.241 -21.519 1.00 95.94 108 ASP A O 1
ATOM 818 N N . LEU A 1 109 ? 12.228 -10.817 -23.672 1.00 94.69 109 LEU A N 1
ATOM 819 C CA . LEU A 1 109 ? 12.204 -9.364 -23.499 1.00 94.69 109 LEU A CA 1
ATOM 820 C C . LEU A 1 109 ? 11.064 -8.903 -22.579 1.00 94.69 109 LEU A C 1
ATOM 822 O O . LEU A 1 109 ? 11.301 -8.045 -21.732 1.00 94.69 109 LEU A O 1
ATOM 826 N N . GLN A 1 110 ? 9.866 -9.480 -22.711 1.00 87.25 110 GLN A N 1
ATOM 827 C CA . GLN A 1 110 ? 8.709 -9.186 -21.859 1.00 87.25 110 GLN A CA 1
ATOM 828 C C . GLN A 1 110 ? 8.973 -9.572 -20.401 1.00 87.25 110 GLN A C 1
ATOM 830 O O . GLN A 1 110 ? 8.702 -8.773 -19.512 1.00 87.25 110 GLN A O 1
ATOM 835 N N . SER A 1 111 ? 9.601 -10.726 -20.147 1.00 86.31 111 SER A N 1
ATOM 836 C CA . SER A 1 111 ? 9.965 -11.159 -18.786 1.00 86.31 111 SER A CA 1
ATOM 837 C C . SER A 1 111 ? 10.947 -10.220 -18.073 1.00 86.31 111 SER A C 1
ATOM 839 O O . SER A 1 111 ? 11.072 -10.244 -16.850 1.00 86.31 111 SER A O 1
ATOM 841 N N . ARG A 1 112 ? 11.664 -9.396 -18.846 1.00 90.12 112 ARG A N 1
ATOM 842 C CA . ARG A 1 112 ? 12.659 -8.434 -18.365 1.00 90.12 112 ARG A CA 1
ATOM 843 C C . ARG A 1 112 ? 12.130 -7.010 -18.296 1.00 90.12 112 ARG A C 1
ATOM 845 O O . ARG A 1 112 ? 12.843 -6.151 -17.774 1.00 90.12 112 ARG A O 1
ATOM 852 N N . LEU A 1 113 ? 10.951 -6.738 -18.860 1.00 82.44 113 LEU A N 1
ATOM 853 C CA . LEU A 1 113 ? 10.321 -5.439 -18.688 1.00 82.44 113 LEU A CA 1
ATOM 854 C C . LEU A 1 113 ? 10.088 -5.215 -17.192 1.00 82.44 113 LEU A C 1
ATOM 856 O O . LEU A 1 113 ? 9.697 -6.150 -16.488 1.00 82.44 113 LEU A O 1
ATOM 860 N N . PRO A 1 114 ? 10.334 -3.995 -16.682 1.00 70.31 114 PRO A N 1
ATOM 861 C CA . PRO A 1 114 ? 9.824 -3.658 -15.368 1.00 70.31 114 PRO A CA 1
ATOM 862 C C . PRO A 1 114 ? 8.314 -3.891 -15.405 1.00 70.31 114 PRO A C 1
ATOM 864 O O . PRO A 1 114 ? 7.661 -3.556 -16.397 1.00 70.31 114 PRO A O 1
ATOM 867 N N . ALA A 1 115 ? 7.775 -4.496 -14.351 1.00 65.62 115 ALA A N 1
ATOM 868 C CA . ALA A 1 115 ? 6.333 -4.607 -14.222 1.00 65.62 115 ALA A CA 1
ATOM 869 C C . ALA A 1 115 ? 5.708 -3.219 -14.387 1.00 65.62 115 ALA A C 1
ATOM 871 O O . ALA A 1 115 ? 6.282 -2.230 -13.923 1.00 65.62 115 ALA A O 1
ATOM 872 N N . GLU A 1 116 ? 4.576 -3.150 -15.089 1.00 68.06 116 GLU A N 1
ATOM 873 C CA . GLU A 1 116 ? 3.870 -1.893 -15.313 1.00 68.06 116 GLU A CA 1
ATOM 874 C C . GLU A 1 116 ? 3.553 -1.291 -13.940 1.00 68.06 116 GLU A C 1
ATOM 876 O O . GLU A 1 116 ? 2.784 -1.853 -13.158 1.00 68.06 116 GLU A O 1
ATOM 881 N N . THR A 1 117 ? 4.226 -0.190 -13.604 1.00 67.06 117 THR A N 1
ATOM 882 C CA . THR A 1 117 ? 3.947 0.530 -12.370 1.00 67.06 117 THR A CA 1
ATOM 883 C C . THR A 1 117 ? 2.909 1.590 -12.656 1.00 67.06 117 THR A C 1
ATOM 885 O O . THR A 1 117 ? 3.133 2.459 -13.500 1.00 67.06 117 THR A O 1
ATOM 888 N N . VAL A 1 118 ? 1.801 1.543 -11.934 1.00 71.75 118 VAL A N 1
ATOM 889 C CA . VAL A 1 118 ? 0.800 2.603 -11.946 1.00 71.75 118 VAL A CA 1
ATOM 890 C C . VAL A 1 118 ? 1.053 3.484 -10.732 1.00 71.75 118 VAL A C 1
ATOM 892 O O . VAL A 1 118 ? 1.288 2.972 -9.642 1.00 71.75 118 VAL A O 1
ATOM 895 N N . THR A 1 119 ? 1.045 4.803 -10.904 1.00 74.94 119 THR A N 1
ATOM 896 C CA . THR A 1 119 ? 1.159 5.744 -9.785 1.00 74.94 119 THR A CA 1
ATOM 897 C C . THR A 1 119 ? -0.175 6.422 -9.532 1.00 74.94 119 THR A C 1
ATOM 899 O O . THR A 1 119 ? -0.747 7.008 -10.449 1.00 74.94 119 THR A O 1
ATOM 902 N N . ILE A 1 120 ? -0.649 6.376 -8.289 1.00 75.12 120 ILE A N 1
ATOM 903 C CA . ILE A 1 120 ? -1.827 7.125 -7.837 1.00 75.12 120 ILE A CA 1
ATOM 904 C C . ILE A 1 120 ? -1.342 8.292 -6.990 1.00 75.12 120 ILE A C 1
ATOM 906 O O . ILE A 1 120 ? -0.571 8.093 -6.053 1.00 75.12 120 ILE A O 1
ATOM 910 N N . HIS A 1 121 ? -1.802 9.498 -7.312 1.00 79.75 121 HIS A N 1
ATOM 911 C CA . HIS A 1 121 ? -1.515 10.705 -6.548 1.00 79.75 121 HIS A CA 1
ATOM 912 C C . HIS A 1 121 ? -2.751 11.109 -5.751 1.00 79.75 121 HIS A C 1
ATOM 914 O O . HIS A 1 121 ? -3.817 11.311 -6.325 1.00 79.75 121 HIS A O 1
ATOM 920 N N . LEU A 1 122 ? -2.593 11.243 -4.439 1.00 80.38 122 LEU A N 1
ATOM 921 C CA . LEU A 1 122 ? -3.608 11.758 -3.531 1.00 80.38 122 LEU A CA 1
ATOM 922 C C . LEU A 1 122 ? -3.082 13.024 -2.872 1.00 80.38 122 LEU A C 1
ATOM 924 O O . LEU A 1 122 ? -1.886 13.166 -2.607 1.00 80.38 122 LEU A O 1
ATOM 928 N N . THR A 1 123 ? -3.989 13.938 -2.573 1.00 87.06 123 THR A N 1
ATOM 929 C CA . THR A 1 123 ? -3.676 15.160 -1.844 1.00 87.06 123 THR A CA 1
ATOM 930 C C . THR A 1 123 ? -4.573 15.229 -0.628 1.00 87.06 123 THR A C 1
ATOM 932 O O . THR A 1 123 ? -5.785 15.082 -0.756 1.00 87.06 123 THR A O 1
ATOM 935 N N . HIS A 1 124 ? -3.977 15.451 0.540 1.00 89.06 124 HIS A N 1
ATOM 936 C CA . HIS A 1 124 ? -4.722 15.581 1.786 1.00 89.06 124 HIS A CA 1
ATOM 937 C C . HIS A 1 124 ? -4.112 16.644 2.690 1.00 89.06 124 HIS A C 1
ATOM 939 O O . HIS A 1 124 ? -2.892 16.782 2.767 1.00 89.06 124 HIS A O 1
ATOM 945 N N . GLN A 1 125 ? -4.955 17.404 3.380 1.00 91.50 125 GLN A N 1
ATOM 946 C CA . GLN A 1 125 ? -4.529 18.426 4.327 1.00 91.50 125 GLN A CA 1
ATOM 947 C C . GLN A 1 125 ? -4.769 17.919 5.750 1.00 91.50 125 GLN A C 1
ATOM 949 O O . GLN A 1 125 ? -5.897 17.950 6.218 1.00 91.50 125 GLN A O 1
ATOM 954 N N . LEU A 1 126 ? -3.705 17.503 6.450 1.00 91.50 126 LEU A N 1
ATOM 955 C CA . LEU A 1 126 ? -3.840 16.861 7.770 1.00 91.50 126 LEU A CA 1
ATOM 956 C C . LEU A 1 126 ? -4.354 17.791 8.881 1.00 91.50 126 LEU A C 1
ATOM 958 O O . LEU A 1 126 ? -4.754 17.322 9.934 1.00 91.50 126 LEU A O 1
ATOM 962 N N . HIS A 1 127 ? -4.245 19.109 8.705 1.00 93.50 127 HIS A N 1
ATOM 963 C CA . HIS A 1 127 ? -4.729 20.102 9.663 1.00 93.50 127 HIS A CA 1
ATOM 964 C C . HIS A 1 127 ? -4.940 21.442 8.959 1.00 93.50 127 HIS A C 1
ATOM 966 O O . HIS A 1 127 ? -4.191 21.786 8.039 1.00 93.50 127 HIS A O 1
ATOM 972 N N . ALA A 1 128 ? -5.900 22.237 9.435 1.00 90.94 128 ALA A N 1
ATOM 973 C CA . ALA A 1 128 ? -6.275 23.523 8.839 1.00 90.94 128 ALA A CA 1
ATOM 974 C C . ALA A 1 128 ? -5.091 24.499 8.672 1.00 90.94 128 ALA A C 1
ATOM 976 O O . ALA A 1 128 ? -5.028 25.239 7.690 1.00 90.94 128 ALA A O 1
ATOM 977 N N . ASP A 1 129 ? -4.125 24.459 9.593 1.00 89.88 129 ASP A N 1
ATOM 978 C CA . ASP A 1 129 ? -2.951 25.344 9.583 1.00 89.88 129 ASP A CA 1
ATOM 979 C C . ASP A 1 129 ? -1.763 24.813 8.758 1.00 89.88 129 ASP A C 1
ATOM 981 O O . ASP A 1 129 ? -0.699 25.438 8.723 1.00 89.88 129 ASP A O 1
ATOM 985 N N . MET A 1 130 ? -1.896 23.655 8.105 1.00 87.31 130 MET A N 1
ATOM 986 C CA . MET A 1 130 ? -0.823 23.059 7.305 1.00 87.31 130 MET A CA 1
ATOM 987 C C . MET A 1 130 ? -1.112 23.122 5.808 1.00 87.31 130 MET A C 1
ATOM 989 O O . MET A 1 130 ? -2.268 23.034 5.405 1.00 87.31 130 MET A O 1
ATOM 993 N N . PRO A 1 131 ? -0.082 23.241 4.950 1.00 87.50 131 PRO A N 1
ATOM 994 C CA . PRO A 1 131 ? -0.268 23.000 3.526 1.00 87.50 131 PRO A CA 1
ATOM 995 C C . PRO A 1 131 ? -0.661 21.529 3.281 1.00 87.50 131 PRO A C 1
ATOM 997 O O . PRO A 1 131 ? -0.293 20.665 4.084 1.00 87.50 131 PRO A O 1
ATOM 1000 N N . PRO A 1 132 ? -1.350 21.222 2.168 1.00 87.00 132 PRO A N 1
ATOM 1001 C CA . PRO A 1 132 ? -1.632 19.844 1.793 1.00 87.00 132 PRO A CA 1
ATOM 1002 C C . PRO A 1 132 ? -0.352 19.021 1.623 1.00 87.00 132 PRO A C 1
ATOM 1004 O O . PRO A 1 132 ? 0.644 19.497 1.072 1.00 87.00 132 PRO A O 1
ATOM 1007 N N . LEU A 1 133 ? -0.401 17.772 2.072 1.00 83.31 133 LEU A N 1
ATOM 1008 C CA . LEU A 1 133 ? 0.565 16.745 1.722 1.00 83.31 133 LEU A CA 1
ATOM 1009 C C . LEU A 1 133 ? 0.145 16.047 0.431 1.00 83.31 133 LEU A C 1
ATOM 1011 O O . LEU A 1 133 ? -1.037 15.938 0.104 1.00 83.31 133 LEU A O 1
ATOM 1015 N N . PHE A 1 134 ? 1.146 15.536 -0.274 1.00 78.81 134 PHE A N 1
ATOM 1016 C CA . PHE A 1 134 ? 0.984 14.765 -1.496 1.00 78.81 134 PHE A CA 1
ATOM 1017 C C . PHE A 1 134 ? 1.430 13.332 -1.225 1.00 78.81 134 PHE A C 1
ATOM 1019 O O . PHE A 1 134 ? 2.592 13.087 -0.895 1.00 78.81 134 PHE A O 1
ATOM 1026 N N . LEU A 1 135 ? 0.512 12.387 -1.368 1.00 77.19 135 LEU A N 1
ATOM 1027 C CA . LEU A 1 135 ? 0.785 10.962 -1.289 1.00 77.19 135 LEU A CA 1
ATOM 1028 C C . LEU A 1 135 ? 0.872 10.400 -2.705 1.00 77.19 135 LEU A C 1
ATOM 1030 O O . LEU A 1 135 ? -0.051 10.578 -3.492 1.00 77.19 135 LEU A O 1
ATOM 1034 N N . THR A 1 136 ? 1.954 9.699 -3.031 1.00 79.00 136 THR A N 1
ATOM 1035 C CA . THR A 1 136 ? 2.034 8.907 -4.263 1.00 79.00 136 THR A CA 1
ATOM 1036 C C . THR A 1 136 ? 2.118 7.434 -3.908 1.00 79.00 136 THR A C 1
ATOM 1038 O O . THR A 1 136 ? 3.112 6.985 -3.336 1.00 79.00 136 THR A O 1
ATOM 1041 N N . LEU A 1 137 ? 1.098 6.675 -4.285 1.00 74.25 137 LEU A N 1
ATOM 1042 C CA . LEU A 1 137 ? 1.103 5.220 -4.221 1.00 74.25 137 LEU A CA 1
ATOM 1043 C C . LEU A 1 137 ? 1.738 4.695 -5.506 1.00 74.25 137 LEU A C 1
ATOM 1045 O O . LEU A 1 137 ? 1.276 5.030 -6.595 1.00 74.25 137 LEU A O 1
ATOM 1049 N N . THR A 1 138 ? 2.785 3.881 -5.392 1.00 73.75 138 THR A N 1
ATOM 1050 C CA . THR A 1 138 ? 3.385 3.185 -6.537 1.00 73.75 138 THR A CA 1
ATOM 1051 C C . THR A 1 138 ? 2.924 1.739 -6.524 1.00 73.75 138 THR A C 1
ATOM 1053 O O . THR A 1 138 ? 3.381 0.917 -5.722 1.00 73.75 138 THR A O 1
ATOM 1056 N N . LEU A 1 139 ? 1.997 1.432 -7.418 1.00 71.31 139 LEU A N 1
ATOM 1057 C CA . LEU A 1 139 ? 1.409 0.116 -7.579 1.00 71.31 139 LEU A CA 1
ATOM 1058 C C . LEU A 1 139 ? 2.181 -0.646 -8.635 1.00 71.31 139 LEU A C 1
ATOM 1060 O O . LEU A 1 139 ? 2.531 -0.089 -9.670 1.00 71.31 139 LEU A O 1
ATOM 1064 N N . LYS A 1 140 ? 2.419 -1.924 -8.385 1.00 66.69 140 LYS A N 1
ATOM 1065 C CA . LYS A 1 140 ? 2.894 -2.852 -9.397 1.00 66.69 140 LYS A CA 1
ATOM 1066 C C . LYS A 1 140 ? 1.683 -3.623 -9.895 1.00 66.69 140 LYS A C 1
ATOM 1068 O O . LYS A 1 140 ? 0.993 -4.251 -9.094 1.00 66.69 140 LYS A O 1
ATOM 1073 N N . ALA A 1 141 ? 1.418 -3.544 -11.195 1.00 57.94 141 ALA A N 1
ATOM 1074 C CA . ALA A 1 141 ? 0.450 -4.416 -11.839 1.00 57.94 141 ALA A CA 1
ATOM 1075 C C . ALA A 1 141 ? 1.005 -5.849 -11.792 1.00 57.94 141 ALA A C 1
ATOM 1077 O O . ALA A 1 141 ? 1.767 -6.254 -12.669 1.00 57.94 141 ALA A O 1
ATOM 1078 N N . ASP A 1 142 ? 0.699 -6.589 -10.730 1.00 54.28 142 ASP A N 1
ATOM 1079 C CA . ASP A 1 142 ? 0.752 -8.047 -10.759 1.00 54.28 142 ASP A CA 1
ATOM 1080 C C . ASP A 1 142 ? -0.644 -8.533 -11.174 1.00 54.28 142 ASP A C 1
ATOM 1082 O O . ASP A 1 142 ? -1.628 -7.957 -10.724 1.00 54.28 142 ASP A O 1
ATOM 1086 N N . ASP A 1 143 ? -0.677 -9.504 -12.093 1.00 49.84 143 ASP A N 1
ATOM 1087 C CA . ASP A 1 143 ? -1.830 -10.128 -12.772 1.00 49.84 143 ASP A CA 1
ATOM 1088 C C . ASP A 1 143 ? -3.206 -9.451 -12.584 1.00 49.84 143 ASP A C 1
ATOM 1090 O O . ASP A 1 143 ? -3.823 -9.491 -11.522 1.00 49.84 143 ASP A O 1
ATOM 1094 N N . VAL A 1 144 ? -3.710 -8.862 -13.670 1.00 49.50 144 VAL A N 1
ATOM 1095 C CA . VAL A 1 144 ? -4.851 -7.926 -13.756 1.00 49.50 144 VAL A CA 1
ATOM 1096 C C . VAL A 1 144 ? -6.225 -8.556 -13.438 1.00 49.50 144 VAL A C 1
ATOM 1098 O O . VAL A 1 144 ? -7.260 -7.956 -13.712 1.00 49.50 144 VAL A O 1
ATOM 1101 N N . ASP A 1 145 ? -6.263 -9.753 -12.855 1.00 48.88 145 ASP A N 1
ATOM 1102 C CA . ASP A 1 145 ? -7.451 -10.612 -12.833 1.00 48.88 145 ASP A CA 1
ATOM 1103 C C . ASP A 1 145 ? -8.246 -10.603 -11.514 1.00 48.88 145 ASP A C 1
ATOM 1105 O O . ASP A 1 145 ? -9.235 -11.330 -11.407 1.00 48.88 145 ASP A O 1
ATOM 1109 N N . THR A 1 146 ? -7.889 -9.797 -10.500 1.00 53.31 146 THR A N 1
ATOM 1110 C CA . THR A 1 146 ? -8.548 -9.930 -9.179 1.00 53.31 146 THR A CA 1
ATOM 1111 C C . THR A 1 146 ? -8.993 -8.657 -8.451 1.00 53.31 146 THR A C 1
ATOM 1113 O O . THR A 1 146 ? -9.410 -8.778 -7.307 1.00 53.31 146 THR A O 1
ATOM 1116 N N . ASN A 1 147 ? -8.963 -7.448 -9.030 1.00 59.81 147 ASN A N 1
ATOM 1117 C CA . ASN A 1 147 ? -9.222 -6.188 -8.286 1.00 59.81 147 ASN A CA 1
ATOM 1118 C C . ASN A 1 147 ? -8.288 -5.978 -7.067 1.00 59.81 147 A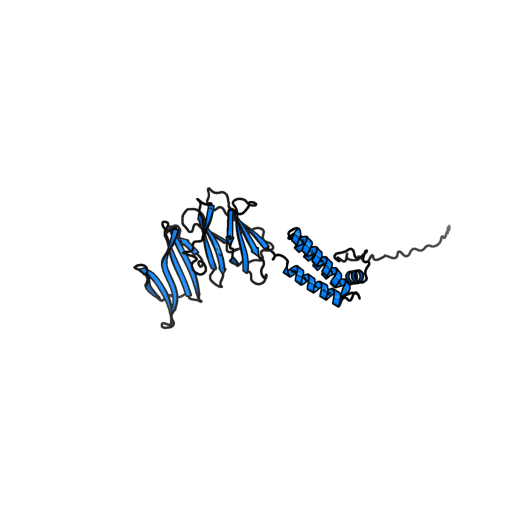SN A C 1
ATOM 1120 O O . ASN A 1 147 ? -8.510 -5.085 -6.255 1.00 59.81 147 ASN A O 1
ATOM 1124 N N . PHE A 1 148 ? -7.224 -6.773 -6.927 1.00 64.69 148 PHE A N 1
ATOM 1125 C CA . PHE A 1 148 ? -6.222 -6.640 -5.871 1.00 64.69 148 PHE A CA 1
ATOM 1126 C C . PHE A 1 148 ? -4.918 -6.183 -6.504 1.00 64.69 148 PHE A C 1
ATOM 1128 O O . PHE A 1 148 ? -4.416 -6.820 -7.425 1.00 64.69 148 PHE A O 1
ATOM 1135 N N . TRP A 1 149 ? -4.372 -5.083 -6.003 1.00 67.62 149 TRP A N 1
ATOM 1136 C CA . TRP A 1 149 ? -3.150 -4.478 -6.501 1.00 67.62 149 TRP A CA 1
ATOM 1137 C C . TRP A 1 149 ? -2.086 -4.506 -5.416 1.00 67.62 149 TRP A C 1
ATOM 1139 O O . TRP A 1 149 ? -2.319 -4.105 -4.276 1.00 67.62 149 TRP A O 1
ATOM 1149 N N . ASN A 1 150 ? -0.883 -4.942 -5.774 1.00 72.69 150 ASN A N 1
ATOM 1150 C CA . ASN A 1 150 ? 0.253 -4.872 -4.867 1.00 72.69 150 ASN A CA 1
ATOM 1151 C C . ASN A 1 150 ? 0.856 -3.467 -4.924 1.00 72.69 150 ASN A C 1
ATOM 1153 O O . ASN A 1 150 ? 1.487 -3.070 -5.908 1.00 72.69 150 ASN A O 1
ATOM 1157 N N . VAL A 1 151 ? 0.687 -2.706 -3.846 1.00 75.25 151 VAL A N 1
ATOM 1158 C CA . VAL A 1 151 ? 1.393 -1.442 -3.651 1.00 75.25 151 VAL A CA 1
ATOM 1159 C C . VAL A 1 151 ? 2.806 -1.756 -3.199 1.00 75.25 151 VAL A C 1
ATOM 1161 O O . VAL A 1 151 ? 3.026 -2.380 -2.166 1.00 75.25 151 VAL A O 1
ATOM 1164 N N . THR A 1 152 ? 3.781 -1.326 -3.991 1.00 75.06 152 THR A N 1
ATOM 1165 C CA . THR A 1 152 ? 5.203 -1.587 -3.721 1.00 75.06 152 THR A CA 1
ATOM 1166 C C . THR A 1 152 ? 5.828 -0.529 -2.829 1.00 75.06 152 THR A C 1
ATOM 1168 O O . THR A 1 152 ? 6.721 -0.834 -2.043 1.00 75.06 152 THR A O 1
ATOM 1171 N N . ALA A 1 153 ? 5.344 0.706 -2.925 1.00 82.62 153 ALA A N 1
ATOM 1172 C CA . ALA A 1 153 ? 5.822 1.820 -2.127 1.00 82.62 153 ALA A CA 1
ATOM 1173 C C . ALA A 1 153 ? 4.739 2.886 -1.984 1.00 82.62 153 ALA A C 1
ATOM 1175 O O . ALA A 1 153 ? 3.923 3.097 -2.886 1.00 82.62 153 ALA A O 1
ATOM 1176 N N . ILE A 1 154 ? 4.781 3.582 -0.855 1.00 84.69 154 ILE A N 1
ATOM 1177 C CA . ILE A 1 154 ? 3.918 4.716 -0.552 1.00 84.69 154 ILE A CA 1
ATOM 1178 C C . ILE A 1 154 ? 4.823 5.889 -0.203 1.00 84.69 154 ILE A C 1
ATOM 1180 O O . ILE A 1 154 ? 5.455 5.917 0.851 1.00 84.69 154 ILE A O 1
ATOM 1184 N N . ASP A 1 155 ? 4.905 6.851 -1.110 1.00 88.00 155 ASP A N 1
ATOM 1185 C CA . ASP A 1 155 ? 5.767 8.012 -0.967 1.00 88.00 155 ASP A CA 1
ATOM 1186 C C . ASP A 1 155 ? 4.970 9.224 -0.489 1.00 88.00 155 ASP A C 1
ATOM 1188 O O . ASP A 1 155 ? 4.077 9.710 -1.184 1.00 88.00 155 ASP A O 1
ATOM 1192 N N . ILE A 1 156 ? 5.357 9.775 0.653 1.00 88.06 156 ILE A N 1
ATOM 1193 C CA . ILE A 1 156 ? 4.770 10.978 1.242 1.00 88.06 156 ILE A CA 1
ATOM 1194 C C . ILE A 1 156 ? 5.660 12.177 0.916 1.00 88.06 156 ILE A C 1
ATOM 1196 O O . ILE A 1 156 ? 6.868 12.155 1.166 1.00 88.06 156 ILE A O 1
ATOM 1200 N N . ARG A 1 157 ? 5.069 13.245 0.380 1.00 88.44 157 ARG A N 1
ATOM 1201 C CA . ARG A 1 157 ? 5.748 14.476 -0.046 1.00 88.44 157 ARG A CA 1
ATOM 1202 C C . ARG A 1 157 ? 5.057 15.707 0.535 1.00 88.44 157 ARG A C 1
ATOM 1204 O O . ARG A 1 157 ? 3.842 15.734 0.691 1.00 88.44 157 ARG A O 1
ATOM 1211 N N . ASP A 1 158 ? 5.830 16.759 0.784 1.00 82.62 158 ASP A N 1
ATOM 1212 C CA . ASP A 1 158 ? 5.299 18.100 1.075 1.00 82.62 158 ASP A CA 1
ATOM 1213 C C . ASP A 1 158 ? 4.969 18.903 -0.192 1.00 82.62 158 ASP A C 1
ATOM 1215 O O . ASP A 1 158 ? 4.300 19.931 -0.114 1.00 82.62 158 ASP A O 1
ATOM 1219 N N . LYS A 1 159 ? 5.462 18.470 -1.361 1.00 82.50 159 LYS A N 1
ATOM 1220 C CA . LYS A 1 159 ? 5.251 19.125 -2.659 1.00 82.50 159 LYS A CA 1
ATOM 1221 C C . LYS A 1 159 ? 5.086 18.095 -3.771 1.00 82.50 159 LYS A C 1
ATOM 1223 O O . LYS A 1 159 ? 5.832 17.119 -3.825 1.00 82.50 159 LYS A O 1
ATOM 1228 N N . GLU A 1 160 ? 4.197 18.393 -4.716 1.00 69.50 160 GLU A N 1
ATOM 1229 C CA . GLU A 1 160 ? 3.723 17.506 -5.795 1.00 69.50 160 GLU A CA 1
ATOM 1230 C C . GLU A 1 160 ? 4.820 16.874 -6.679 1.00 69.50 160 GLU A C 1
ATOM 1232 O O . GLU A 1 160 ? 4.580 15.872 -7.333 1.00 69.50 160 GLU A O 1
ATOM 1237 N N . ASN A 1 161 ? 6.054 17.387 -6.668 1.00 77.00 161 ASN A N 1
ATOM 1238 C CA . ASN A 1 161 ? 7.167 16.855 -7.470 1.00 77.00 161 ASN A CA 1
ATOM 1239 C C . ASN A 1 161 ? 8.512 16.831 -6.716 1.00 77.00 161 ASN A C 1
ATOM 1241 O O . ASN A 1 161 ? 9.582 16.872 -7.326 1.00 77.00 161 ASN A O 1
ATOM 1245 N N . ALA A 1 162 ? 8.482 16.822 -5.381 1.00 80.06 162 ALA A N 1
ATOM 1246 C CA . ALA A 1 162 ? 9.688 16.734 -4.557 1.00 80.06 162 ALA A CA 1
ATOM 1247 C C . ALA A 1 162 ? 10.104 15.271 -4.286 1.00 80.06 162 ALA A C 1
ATOM 1249 O O . ALA A 1 162 ? 9.287 14.354 -4.423 1.00 80.06 162 ALA A O 1
ATOM 1250 N N . PRO A 1 163 ? 11.363 15.018 -3.877 1.00 85.25 163 PRO A N 1
ATOM 1251 C CA . PRO A 1 163 ? 11.729 13.743 -3.267 1.00 85.25 163 PRO A CA 1
ATOM 1252 C C . PRO A 1 163 ? 10.823 13.424 -2.062 1.00 85.25 163 PRO A C 1
ATOM 1254 O O . PRO A 1 163 ? 10.409 14.356 -1.367 1.00 85.25 163 PRO A O 1
ATOM 1257 N N . PRO A 1 164 ? 10.519 12.142 -1.792 1.00 87.94 164 PRO A N 1
ATOM 1258 C CA . PRO A 1 164 ? 9.692 11.772 -0.650 1.00 87.94 164 PRO A CA 1
ATOM 1259 C C . PRO A 1 164 ? 10.337 12.206 0.671 1.00 87.94 164 PRO A C 1
ATOM 1261 O O . PRO A 1 164 ? 11.522 11.968 0.911 1.00 87.94 164 PRO A O 1
ATOM 1264 N N . LEU A 1 165 ? 9.534 12.806 1.552 1.00 89.25 165 LEU A N 1
ATOM 1265 C CA . LEU A 1 165 ? 9.881 13.013 2.962 1.00 89.25 165 LEU A CA 1
ATOM 1266 C C . LEU A 1 165 ? 9.996 11.672 3.694 1.00 89.25 165 LEU A C 1
ATOM 1268 O O . LEU A 1 165 ? 10.808 11.493 4.609 1.00 89.25 165 LEU A O 1
ATOM 1272 N N . GLN A 1 166 ? 9.156 10.730 3.277 1.00 92.12 166 GLN A N 1
ATOM 1273 C CA . GLN A 1 166 ? 9.092 9.383 3.797 1.00 92.12 166 GLN A CA 1
ATOM 1274 C C . GLN A 1 166 ? 8.569 8.452 2.713 1.00 92.12 166 GLN A C 1
ATOM 1276 O O . GLN A 1 166 ? 7.583 8.760 2.051 1.00 92.12 166 GLN A O 1
ATOM 1281 N N . THR A 1 167 ? 9.213 7.300 2.586 1.00 90.06 167 THR A N 1
ATOM 1282 C CA . THR A 1 167 ? 8.689 6.164 1.834 1.00 90.06 167 THR A CA 1
ATOM 1283 C C . THR A 1 167 ? 8.306 5.096 2.846 1.00 90.06 167 THR A C 1
ATOM 1285 O O . THR A 1 167 ? 9.114 4.741 3.708 1.00 90.06 167 THR A O 1
ATOM 1288 N N . LEU A 1 168 ? 7.065 4.632 2.775 1.00 86.25 168 LEU A N 1
ATOM 1289 C CA . LEU A 1 168 ? 6.554 3.502 3.539 1.00 86.25 168 LEU A CA 1
ATOM 1290 C C . LEU A 1 168 ? 6.519 2.269 2.635 1.00 86.25 168 LEU A C 1
ATOM 1292 O O . LEU A 1 168 ? 6.263 2.383 1.432 1.00 86.25 168 LEU A O 1
ATOM 1296 N N . GLU A 1 169 ? 6.748 1.092 3.217 1.00 81.81 169 GLU A N 1
ATOM 1297 C CA . GLU A 1 169 ? 6.415 -0.158 2.535 1.00 81.81 169 GLU A CA 1
ATOM 1298 C C . GLU A 1 169 ? 4.917 -0.189 2.244 1.00 81.81 169 GLU A C 1
ATOM 1300 O O . GLU A 1 169 ? 4.102 0.163 3.103 1.00 81.81 169 GLU A O 1
ATOM 1305 N N . GLY A 1 170 ? 4.563 -0.614 1.035 1.00 72.19 170 GLY A N 1
ATOM 1306 C CA . GLY A 1 170 ? 3.170 -0.825 0.680 1.00 72.19 170 GLY A CA 1
ATOM 1307 C C . GLY A 1 170 ? 2.599 -2.117 1.274 1.00 72.19 170 GLY A C 1
ATOM 1308 O O . GLY A 1 170 ? 2.935 -2.542 2.385 1.00 72.19 170 GLY A O 1
ATOM 1309 N N . GLY A 1 171 ? 1.694 -2.721 0.521 1.00 72.12 171 GLY A N 1
ATOM 1310 C CA . GLY A 1 171 ? 0.920 -3.900 0.880 1.00 72.12 171 GLY A CA 1
ATOM 1311 C C . GLY A 1 171 ? -0.048 -4.234 -0.251 1.00 72.12 171 GLY A C 1
ATOM 1312 O O . GLY A 1 171 ? -0.071 -3.553 -1.278 1.00 72.12 171 GLY A O 1
ATOM 1313 N N . THR A 1 172 ? -0.846 -5.279 -0.082 1.00 70.31 172 THR A N 1
ATOM 1314 C CA . THR A 1 172 ? -1.926 -5.569 -1.026 1.00 70.31 172 THR A CA 1
ATOM 1315 C C . THR A 1 172 ? -3.095 -4.637 -0.729 1.00 70.31 172 THR A C 1
ATOM 1317 O O . THR A 1 172 ? -3.615 -4.621 0.378 1.00 70.31 172 THR A O 1
ATOM 1320 N N . ILE A 1 173 ? -3.511 -3.852 -1.715 1.00 68.31 173 ILE A N 1
ATOM 1321 C CA . ILE A 1 173 ? -4.678 -2.978 -1.613 1.00 68.31 173 ILE A CA 1
ATOM 1322 C C . ILE A 1 173 ? -5.724 -3.484 -2.597 1.00 68.31 173 ILE A C 1
ATOM 1324 O O . ILE A 1 173 ? -5.417 -3.756 -3.759 1.00 68.31 173 ILE A O 1
ATOM 1328 N N . GLN A 1 174 ? -6.967 -3.622 -2.145 1.00 63.62 174 GLN A N 1
ATOM 1329 C CA . GLN A 1 174 ? -8.073 -3.875 -3.057 1.00 63.62 174 GLN A CA 1
ATOM 1330 C C . GLN A 1 174 ? -8.489 -2.564 -3.712 1.00 63.62 174 GLN A C 1
ATOM 1332 O O . GLN A 1 174 ? -8.754 -1.577 -3.032 1.00 63.62 174 GLN A O 1
ATOM 1337 N N . ILE A 1 175 ? -8.548 -2.559 -5.038 1.00 63.31 175 ILE A N 1
ATOM 1338 C CA . ILE A 1 175 ? -9.016 -1.417 -5.811 1.00 63.31 175 ILE A CA 1
ATOM 1339 C C . ILE A 1 175 ? -10.180 -1.909 -6.649 1.00 63.31 175 ILE A C 1
ATOM 1341 O O . ILE A 1 175 ? -10.024 -2.748 -7.532 1.00 63.31 175 ILE A O 1
ATOM 1345 N N . LEU A 1 176 ? -11.367 -1.417 -6.304 1.00 56.16 176 LEU A N 1
ATOM 1346 C CA . LEU A 1 176 ? -12.637 -1.952 -6.792 1.00 56.16 176 LEU A CA 1
ATOM 1347 C C . LEU A 1 176 ? -12.942 -1.601 -8.257 1.00 56.16 176 LEU A C 1
ATOM 1349 O O . LEU A 1 176 ? -13.895 -2.148 -8.803 1.00 56.16 176 LEU A O 1
ATOM 1353 N N . ASP A 1 177 ? -12.122 -0.762 -8.898 1.00 57.34 177 ASP A N 1
ATOM 1354 C CA . ASP A 1 177 ? -12.307 -0.324 -10.282 1.00 57.34 177 ASP A CA 1
ATOM 1355 C C . ASP A 1 177 ? -11.018 -0.390 -11.116 1.00 57.34 177 ASP A C 1
ATOM 1357 O O . ASP A 1 177 ? -9.907 -0.272 -10.600 1.00 57.34 177 ASP A O 1
ATOM 1361 N N . ASP A 1 178 ? -11.181 -0.481 -12.440 1.00 56.69 178 ASP A N 1
ATOM 1362 C CA . ASP A 1 178 ? -10.087 -0.406 -13.411 1.00 56.69 178 ASP A CA 1
ATOM 1363 C C . ASP A 1 178 ? -9.378 0.964 -13.332 1.00 56.69 178 ASP A C 1
ATOM 1365 O O . ASP A 1 178 ? -9.902 2.009 -13.740 1.00 56.69 178 ASP A O 1
ATOM 1369 N N . ILE A 1 179 ? -8.173 0.955 -12.757 1.00 56.53 179 ILE A N 1
ATOM 1370 C CA . ILE A 1 179 ? -7.352 2.138 -12.448 1.00 56.53 179 ILE A CA 1
ATOM 1371 C C . ILE A 1 179 ? -6.866 2.842 -13.716 1.00 56.53 179 ILE A C 1
ATOM 1373 O O . ILE A 1 179 ? -6.514 4.021 -13.670 1.00 56.53 179 ILE A O 1
ATOM 1377 N N . LYS A 1 180 ? -6.868 2.158 -14.869 1.00 52.38 180 LYS A N 1
ATOM 1378 C CA . LYS A 1 180 ? -6.215 2.648 -16.090 1.00 52.38 180 LYS A CA 1
ATOM 1379 C C . LYS A 1 180 ? -6.833 3.930 -16.679 1.00 52.38 180 LYS A C 1
ATOM 1381 O O . LYS A 1 180 ? -6.275 4.461 -17.636 1.00 52.38 180 LYS A O 1
ATOM 1386 N N . THR A 1 181 ? -7.949 4.454 -16.149 1.00 49.66 181 THR A N 1
ATOM 1387 C CA . THR A 1 181 ? -8.669 5.603 -16.749 1.00 49.66 181 THR A CA 1
ATOM 1388 C C . THR A 1 181 ? -9.184 6.691 -15.798 1.00 49.66 181 THR A C 1
ATOM 1390 O O . THR A 1 181 ? -9.971 7.534 -16.228 1.00 49.66 181 THR A O 1
ATOM 1393 N N . VAL A 1 182 ? -8.772 6.746 -14.532 1.00 50.22 182 VAL A N 1
ATOM 1394 C CA . VAL A 1 182 ? -9.424 7.670 -13.583 1.00 50.22 182 VAL A CA 1
ATOM 1395 C C . VAL A 1 182 ? -8.615 8.949 -13.381 1.00 50.22 182 VAL A C 1
ATOM 1397 O O . VAL A 1 182 ? -7.401 8.933 -13.173 1.00 50.22 182 VAL A O 1
ATOM 1400 N N . THR A 1 183 ? -9.314 10.076 -13.447 1.00 46.38 183 THR A N 1
ATOM 1401 C CA . THR A 1 183 ? -8.748 11.426 -13.337 1.00 46.38 183 THR A CA 1
ATOM 1402 C C . THR A 1 183 ? -9.267 12.202 -12.127 1.00 46.38 183 THR A C 1
ATOM 1404 O O . THR A 1 183 ? -8.776 13.296 -11.880 1.00 46.38 183 THR A O 1
ATOM 1407 N N . ASP A 1 184 ? -10.239 11.659 -11.385 1.00 47.28 184 ASP A N 1
ATOM 1408 C CA . ASP A 1 184 ? -10.808 12.277 -10.183 1.00 47.28 184 ASP A CA 1
ATOM 1409 C C . ASP A 1 184 ? -11.262 11.176 -9.206 1.00 47.28 184 ASP A C 1
ATOM 1411 O O . ASP A 1 184 ? -12.061 10.311 -9.570 1.00 47.28 184 ASP A O 1
ATOM 1415 N N . TRP A 1 185 ? -10.653 11.129 -8.019 1.00 54.19 185 TRP A N 1
ATOM 1416 C CA . TRP A 1 185 ? -10.503 9.896 -7.224 1.00 54.19 185 TRP A CA 1
ATOM 1417 C C . TRP A 1 185 ? -11.117 9.955 -5.820 1.00 54.19 185 TRP A C 1
ATOM 1419 O O . TRP A 1 185 ? -10.968 9.006 -5.056 1.00 54.19 185 TRP A O 1
ATOM 1429 N N . THR A 1 186 ? -11.840 11.022 -5.474 1.00 50.03 186 THR A N 1
ATOM 1430 C CA . THR A 1 186 ? -12.527 11.131 -4.172 1.00 50.03 186 THR A CA 1
ATOM 1431 C C . THR A 1 186 ? -13.706 10.161 -4.016 1.00 50.03 186 THR A C 1
ATOM 1433 O O . THR A 1 186 ? -14.169 9.963 -2.901 1.00 50.03 186 THR A O 1
ATOM 1436 N N . ASP A 1 187 ? -14.161 9.534 -5.110 1.00 43.97 187 ASP A N 1
ATOM 1437 C CA . ASP A 1 187 ? -15.329 8.635 -5.152 1.00 43.97 187 ASP A CA 1
ATOM 1438 C C . ASP A 1 187 ? -14.979 7.141 -5.316 1.00 43.97 187 ASP A C 1
ATOM 1440 O O . ASP A 1 187 ? -15.878 6.307 -5.430 1.00 43.97 187 ASP A O 1
ATOM 1444 N N . ARG A 1 188 ? -13.691 6.763 -5.348 1.00 56.22 188 ARG A N 1
ATOM 1445 C CA . ARG A 1 188 ? -13.276 5.357 -5.511 1.00 56.22 188 ARG A CA 1
ATOM 1446 C C . ARG A 1 188 ? -12.554 4.869 -4.269 1.00 56.22 188 ARG A C 1
ATOM 1448 O O . ARG A 1 188 ? -11.551 5.442 -3.857 1.00 56.22 188 ARG A O 1
ATOM 1455 N N . TRP A 1 189 ? -13.063 3.795 -3.674 1.00 63.91 189 TRP A N 1
ATOM 1456 C CA . TRP A 1 189 ? -12.461 3.193 -2.492 1.00 63.91 189 TRP A CA 1
ATOM 1457 C C . TRP A 1 189 ? -11.121 2.542 -2.865 1.00 63.91 189 TRP A C 1
ATOM 1459 O O . TRP A 1 189 ? -11.068 1.458 -3.443 1.00 63.91 189 TRP A O 1
ATOM 1469 N N . ILE A 1 190 ? -10.038 3.265 -2.579 1.00 65.75 190 ILE A N 1
ATOM 1470 C CA . ILE A 1 190 ? -8.638 2.865 -2.793 1.00 65.75 190 ILE A CA 1
ATOM 1471 C C . ILE A 1 190 ? -7.981 2.362 -1.501 1.00 65.75 190 ILE A C 1
ATOM 1473 O O . ILE A 1 190 ? -6.757 2.281 -1.428 1.00 65.75 190 ILE A O 1
ATOM 1477 N N . GLY A 1 191 ? -8.776 2.098 -0.459 1.00 74.69 191 GLY A N 1
ATOM 1478 C CA . GLY A 1 191 ? -8.273 1.640 0.833 1.00 74.69 191 GLY A CA 1
ATOM 1479 C C . GLY A 1 191 ? -7.313 2.625 1.505 1.00 74.69 191 GLY A C 1
ATOM 1480 O O . GLY A 1 191 ? -6.389 2.194 2.182 1.00 74.69 191 GLY A O 1
ATOM 1481 N N . VAL A 1 192 ? -7.480 3.931 1.288 1.00 81.62 192 VAL A N 1
ATOM 1482 C CA . VAL A 1 192 ? -6.742 4.984 1.998 1.00 81.62 192 VAL A CA 1
ATOM 1483 C C . VAL A 1 192 ? -7.750 5.884 2.685 1.00 81.62 192 VAL A C 1
ATOM 1485 O O . VAL A 1 192 ? -8.633 6.426 2.022 1.00 81.62 192 VAL A O 1
ATOM 1488 N N . GLU A 1 193 ? -7.603 6.051 3.993 1.00 86.69 193 GLU A N 1
ATOM 1489 C CA . GLU A 1 193 ? -8.490 6.879 4.807 1.00 86.69 193 GLU A CA 1
ATOM 1490 C C . GLU A 1 193 ? -7.682 7.803 5.718 1.00 86.69 193 GLU A C 1
ATOM 1492 O O . GLU A 1 193 ? -6.511 7.549 6.019 1.00 86.69 193 GLU A O 1
ATOM 1497 N N . TRP A 1 194 ? -8.325 8.893 6.128 1.00 90.19 194 TRP A N 1
ATOM 1498 C CA . TRP A 1 194 ? -7.739 9.937 6.957 1.00 90.19 194 TRP A CA 1
ATOM 1499 C C . TRP A 1 194 ? -8.642 10.186 8.153 1.00 90.19 194 TRP A C 1
ATOM 1501 O O . TRP A 1 194 ? -9.840 10.414 7.978 1.00 90.19 194 TRP A O 1
ATOM 1511 N N . ASN A 1 195 ? -8.081 10.110 9.354 1.00 92.44 195 ASN A N 1
ATOM 1512 C CA . ASN A 1 195 ? -8.830 10.339 10.583 1.00 92.44 195 ASN A CA 1
ATOM 1513 C C . ASN A 1 195 ? -7.882 10.683 11.729 1.00 92.44 195 ASN A C 1
ATOM 1515 O O . ASN A 1 195 ? -6.812 10.094 11.807 1.00 92.44 195 ASN A O 1
ATOM 1519 N N . ASP A 1 196 ? -8.262 11.578 12.633 1.00 94.81 196 ASP A N 1
ATOM 1520 C CA . ASP A 1 196 ? -7.498 11.863 13.853 1.00 94.81 196 ASP A CA 1
ATOM 1521 C C . ASP A 1 196 ? -7.676 10.708 14.858 1.00 94.81 196 ASP A C 1
ATOM 1523 O O . ASP A 1 196 ? -8.626 10.667 15.646 1.00 94.81 196 ASP A O 1
ATOM 1527 N N . LEU A 1 197 ? -6.787 9.712 14.781 1.00 93.69 197 LEU A N 1
ATOM 1528 C CA . LEU A 1 197 ? -6.858 8.479 15.566 1.00 93.69 197 LEU A CA 1
ATOM 1529 C C . LEU A 1 197 ? -6.159 8.622 16.912 1.00 93.69 197 LEU A C 1
ATOM 1531 O O . LEU A 1 197 ? -6.408 7.822 17.805 1.00 93.69 197 LEU A O 1
ATOM 1535 N N . ASN A 1 198 ? -5.238 9.558 17.077 1.00 93.69 198 ASN A N 1
ATOM 1536 C CA . ASN A 1 198 ? -4.549 9.766 18.349 1.00 93.69 198 ASN A CA 1
ATOM 1537 C C . ASN A 1 198 ? -5.082 11.001 19.113 1.00 93.69 198 ASN A C 1
ATOM 1539 O O . ASN A 1 198 ? -4.640 11.274 20.233 1.00 93.69 198 ASN A O 1
ATOM 1543 N N . PHE A 1 199 ? -6.081 11.684 18.548 1.00 95.00 199 PHE A N 1
ATOM 1544 C CA . PHE A 1 199 ? -6.771 12.845 19.106 1.00 95.00 199 PHE A CA 1
ATOM 1545 C C . PHE A 1 199 ? -5.841 14.041 19.360 1.00 95.00 199 PHE A C 1
ATOM 1547 O O . PHE A 1 199 ? -6.048 14.795 20.321 1.00 95.00 199 PHE A O 1
ATOM 1554 N N . ASP A 1 200 ? -4.795 14.201 18.543 1.00 93.75 200 ASP A N 1
ATOM 1555 C CA . ASP A 1 200 ? -3.841 15.314 18.617 1.00 93.75 200 ASP A CA 1
ATOM 1556 C C . ASP A 1 200 ? -4.209 16.498 17.704 1.00 93.75 200 ASP A C 1
ATOM 1558 O O . ASP A 1 200 ? -3.537 17.538 17.735 1.00 93.75 200 ASP A O 1
ATOM 1562 N N . GLY A 1 201 ? -5.312 16.375 16.960 1.00 94.31 201 GLY A N 1
ATOM 1563 C CA . GLY A 1 201 ? -5.825 17.373 16.031 1.00 94.31 201 GLY A CA 1
ATOM 1564 C C . GLY A 1 201 ? -5.263 17.253 14.617 1.00 94.31 201 GLY A C 1
ATOM 1565 O O . GLY A 1 201 ? -5.647 18.055 13.767 1.00 94.31 201 GLY A O 1
ATOM 1566 N N . TYR A 1 202 ? -4.371 16.303 14.345 1.00 95.19 202 TYR A N 1
ATOM 1567 C CA . TYR A 1 202 ? -3.866 16.024 13.009 1.00 95.19 202 TYR A CA 1
ATOM 1568 C C . TYR A 1 202 ? -4.456 14.721 12.486 1.00 95.19 202 TYR A C 1
ATOM 1570 O O . TYR A 1 202 ? -4.450 13.706 13.172 1.00 95.19 202 TYR A O 1
ATOM 1578 N N . ASP A 1 203 ? -4.913 14.725 11.235 1.00 95.62 203 ASP A N 1
ATOM 1579 C CA . ASP A 1 203 ? -5.358 13.479 10.622 1.00 95.62 203 ASP A CA 1
ATOM 1580 C C . ASP A 1 203 ? -4.192 12.485 10.520 1.00 95.62 203 ASP A C 1
ATOM 1582 O O . ASP A 1 203 ? -3.101 12.794 10.024 1.00 95.62 203 ASP A O 1
ATOM 1586 N N . ASP A 1 204 ? -4.467 11.261 10.940 1.00 94.25 204 ASP A N 1
ATOM 1587 C CA . ASP A 1 204 ? -3.624 10.091 10.791 1.00 94.25 204 ASP A CA 1
ATOM 1588 C C . ASP A 1 204 ? -4.013 9.313 9.525 1.00 94.25 204 ASP A C 1
ATOM 1590 O O . ASP A 1 204 ? -5.084 9.501 8.945 1.00 94.25 204 ASP A O 1
ATOM 1594 N N . LEU A 1 205 ? -3.117 8.438 9.070 1.00 90.94 205 LEU A N 1
ATOM 1595 C CA . LEU A 1 205 ? -3.274 7.688 7.827 1.00 90.94 205 LEU A CA 1
ATOM 1596 C C . LEU A 1 205 ? -3.675 6.239 8.116 1.00 90.94 205 LEU A C 1
ATOM 1598 O O . LEU A 1 205 ? -2.964 5.521 8.825 1.00 90.94 205 LEU A O 1
ATOM 1602 N N . LEU A 1 206 ? -4.760 5.789 7.489 1.00 89.00 206 LEU A N 1
ATOM 1603 C CA . LEU A 1 206 ? -5.137 4.382 7.425 1.00 89.00 206 LEU A CA 1
ATOM 1604 C C . LEU A 1 206 ? -4.925 3.848 6.013 1.00 89.00 206 LEU A C 1
ATOM 1606 O O . LEU A 1 206 ? -5.321 4.475 5.031 1.00 89.00 206 LEU A O 1
ATOM 1610 N N . ILE A 1 207 ? -4.309 2.671 5.913 1.00 83.62 207 ILE A N 1
ATOM 1611 C CA . ILE A 1 207 ? -4.095 1.981 4.637 1.00 83.62 207 ILE A CA 1
ATOM 1612 C C . ILE A 1 207 ? -4.638 0.564 4.751 1.00 83.62 207 ILE A C 1
ATOM 1614 O O . ILE A 1 207 ? -4.138 -0.218 5.558 1.00 83.62 207 ILE A O 1
ATOM 1618 N N . ALA A 1 208 ? -5.614 0.213 3.923 1.00 81.00 208 ALA A N 1
ATOM 1619 C CA . ALA A 1 208 ? -6.128 -1.140 3.821 1.00 81.00 208 ALA A CA 1
ATOM 1620 C C . ALA A 1 208 ? -5.005 -2.100 3.392 1.00 81.00 208 ALA A C 1
ATOM 1622 O O . ALA A 1 208 ? -4.307 -1.870 2.408 1.00 81.00 208 ALA A O 1
ATOM 1623 N N . LEU A 1 209 ? -4.825 -3.177 4.148 1.00 75.50 209 LEU A N 1
ATOM 1624 C CA . LEU A 1 209 ? -3.851 -4.247 3.927 1.00 75.50 209 LEU A CA 1
ATOM 1625 C C . LEU A 1 209 ? -4.470 -5.481 3.278 1.00 75.50 209 LEU A C 1
ATOM 1627 O O . LEU A 1 209 ? -3.776 -6.278 2.649 1.00 75.50 209 LEU A O 1
ATOM 1631 N N . SER A 1 210 ? -5.758 -5.699 3.525 1.00 72.31 210 SER A N 1
ATOM 1632 C CA . SER A 1 210 ? -6.521 -6.790 2.936 1.00 72.31 210 SER A CA 1
ATOM 1633 C C . SER A 1 210 ? -8.009 -6.529 3.107 1.00 72.31 210 SER A C 1
ATOM 1635 O O . SER A 1 210 ? -8.434 -5.885 4.067 1.00 72.31 210 SER A O 1
ATOM 1637 N N . GLN A 1 211 ? -8.805 -7.070 2.194 1.00 72.56 211 GLN A N 1
ATOM 1638 C CA . GLN A 1 211 ? -10.253 -7.108 2.319 1.00 72.56 211 GLN A CA 1
ATOM 1639 C C . GLN A 1 211 ? -10.716 -8.555 2.134 1.00 72.56 211 GLN A C 1
ATOM 1641 O O . GLN A 1 211 ? -10.370 -9.235 1.167 1.00 72.56 211 GLN A O 1
ATOM 1646 N N . GLY A 1 212 ? -11.458 -9.046 3.122 1.00 69.12 212 GLY A N 1
ATOM 1647 C CA . GLY A 1 212 ? -12.227 -10.279 3.035 1.00 69.12 212 GLY A CA 1
ATOM 1648 C C . GLY A 1 212 ? -13.652 -9.995 2.561 1.00 69.12 212 GLY A C 1
ATOM 1649 O O . GLY A 1 212 ? -14.021 -8.862 2.283 1.00 69.12 212 GLY A O 1
ATOM 1650 N N . MET A 1 213 ? -14.505 -11.021 2.526 1.00 70.50 213 MET A N 1
ATOM 1651 C CA . MET A 1 213 ? -15.901 -10.852 2.086 1.00 70.50 213 MET A CA 1
ATOM 1652 C C . MET A 1 213 ? -16.720 -9.877 2.946 1.00 70.50 213 MET A C 1
ATOM 1654 O O . MET A 1 213 ? -17.741 -9.380 2.481 1.00 70.50 213 MET A O 1
ATOM 1658 N N . ALA A 1 214 ? -16.324 -9.660 4.202 1.00 77.06 214 ALA A N 1
ATOM 1659 C CA . ALA A 1 214 ? -17.087 -8.861 5.157 1.00 77.06 214 ALA A CA 1
ATOM 1660 C C . ALA A 1 214 ? -16.244 -7.903 6.011 1.00 77.06 214 ALA A C 1
ATOM 1662 O O . ALA A 1 214 ? -16.838 -7.126 6.744 1.00 77.06 214 ALA A O 1
ATOM 1663 N N . ASN A 1 215 ? -14.909 -7.973 5.933 1.00 82.81 215 ASN A N 1
ATOM 1664 C CA . ASN A 1 215 ? -14.005 -7.232 6.819 1.00 82.81 215 ASN A CA 1
ATOM 1665 C C . ASN A 1 215 ? -12.897 -6.592 5.987 1.00 82.81 215 ASN A C 1
ATOM 1667 O O . ASN A 1 215 ? -12.324 -7.284 5.135 1.00 82.81 215 ASN A O 1
ATOM 1671 N N . THR A 1 216 ? -12.532 -5.349 6.289 1.00 81.38 216 THR A N 1
ATOM 1672 C CA . THR A 1 216 ? -11.314 -4.728 5.757 1.00 81.38 216 THR A CA 1
ATOM 1673 C C . THR A 1 216 ? -10.323 -4.481 6.882 1.00 81.38 216 THR A C 1
ATOM 1675 O O . THR A 1 216 ? -10.675 -3.944 7.924 1.00 81.38 216 THR A O 1
ATOM 1678 N N . TRP A 1 217 ? -9.070 -4.875 6.675 1.00 84.50 217 TRP A N 1
ATOM 1679 C CA . TRP A 1 217 ? -7.996 -4.712 7.650 1.00 84.50 217 TRP A CA 1
ATOM 1680 C C . TRP A 1 217 ? -7.115 -3.536 7.272 1.00 84.50 217 TRP A C 1
ATOM 1682 O O . TRP A 1 217 ? -6.666 -3.467 6.131 1.00 84.50 217 TRP A O 1
ATOM 1692 N N . TYR A 1 218 ? -6.811 -2.663 8.224 1.00 86.38 218 TYR A N 1
ATOM 1693 C CA . TYR A 1 218 ? -6.038 -1.445 8.009 1.00 86.38 218 TYR A CA 1
ATOM 1694 C C . TYR A 1 218 ? -4.733 -1.452 8.800 1.00 86.38 218 TYR A C 1
ATOM 1696 O O . TYR A 1 218 ? -4.676 -1.928 9.929 1.00 86.38 218 TYR A O 1
ATOM 1704 N N . ARG A 1 219 ? -3.687 -0.871 8.215 1.00 87.12 219 ARG A N 1
ATOM 1705 C CA . ARG A 1 219 ? -2.500 -0.394 8.926 1.00 87.12 219 ARG A CA 1
ATOM 1706 C C . ARG A 1 219 ? -2.771 1.012 9.430 1.00 87.12 219 ARG A C 1
ATOM 1708 O O . ARG A 1 219 ? -3.177 1.860 8.634 1.00 87.12 219 ARG A O 1
ATOM 1715 N N . VAL A 1 220 ? -2.468 1.268 10.697 1.00 89.81 220 VAL A N 1
ATOM 1716 C CA . VAL A 1 220 ? -2.648 2.583 11.320 1.00 89.81 220 VAL A CA 1
ATOM 1717 C C . VAL A 1 220 ? -1.313 3.310 11.460 1.00 89.81 220 VAL A C 1
ATOM 1719 O O . VAL A 1 220 ? -0.359 2.813 12.065 1.00 89.81 220 VAL A O 1
ATOM 1722 N N . LEU A 1 221 ? -1.237 4.522 10.916 1.00 91.38 221 LEU A N 1
ATOM 1723 C CA . LEU A 1 221 ? -0.037 5.350 10.902 1.00 91.38 221 LEU A CA 1
ATOM 1724 C C . LEU A 1 221 ? -0.331 6.718 11.507 1.00 91.38 221 LEU A C 1
ATOM 1726 O O . LEU A 1 221 ? -0.982 7.546 10.877 1.00 91.38 221 LEU A O 1
ATOM 1730 N N . PHE A 1 222 ? 0.227 6.982 12.685 1.00 93.75 222 PHE A N 1
ATOM 1731 C CA . PHE A 1 222 ? 0.084 8.278 13.332 1.00 93.75 222 PHE A CA 1
ATOM 1732 C C . PHE A 1 222 ? 1.002 9.322 12.716 1.00 93.75 222 PHE A C 1
ATOM 1734 O O . PHE A 1 222 ? 2.210 9.080 12.587 1.00 93.75 222 PHE A O 1
ATOM 1741 N N . TYR A 1 223 ? 0.466 10.489 12.380 1.00 94.50 223 TYR A N 1
ATOM 1742 C CA . TYR A 1 223 ? 1.275 11.634 12.007 1.00 94.50 223 TYR A CA 1
ATOM 1743 C C . TYR A 1 223 ? 2.011 12.181 13.234 1.00 94.50 223 TYR A C 1
ATOM 1745 O O . TYR A 1 223 ? 1.497 12.226 14.341 1.00 94.50 223 TYR A O 1
ATOM 1753 N N . GLN A 1 224 ? 3.269 12.575 13.050 1.00 93.19 224 GLN A N 1
ATOM 1754 C CA . GLN A 1 224 ? 4.114 13.125 14.106 1.00 93.19 224 GLN A CA 1
ATOM 1755 C C . GLN A 1 224 ? 4.503 14.559 13.733 1.00 93.19 224 GLN A C 1
ATOM 1757 O O . GLN A 1 224 ? 5.529 14.741 13.060 1.00 93.19 224 GLN A O 1
ATOM 1762 N N . PRO A 1 225 ? 3.761 15.593 14.182 1.00 90.44 225 PRO A N 1
ATOM 1763 C CA . PRO A 1 225 ? 3.957 16.981 13.744 1.00 90.44 225 PRO A CA 1
ATOM 1764 C C . PRO A 1 225 ? 5.385 17.501 13.940 1.00 90.44 225 PRO A C 1
ATOM 1766 O O . PRO A 1 225 ? 5.929 18.203 13.086 1.00 90.44 225 PRO A O 1
ATOM 1769 N N . ALA A 1 226 ? 6.037 17.099 15.036 1.00 90.19 226 ALA A N 1
ATOM 1770 C CA . ALA A 1 226 ? 7.407 17.504 15.348 1.00 90.19 226 ALA A CA 1
ATOM 1771 C C . ALA A 1 226 ? 8.437 16.989 14.327 1.00 90.19 226 ALA A C 1
ATOM 1773 O O . ALA A 1 226 ? 9.410 17.680 14.025 1.00 90.19 226 ALA A O 1
ATOM 1774 N N . SER A 1 227 ? 8.233 15.779 13.797 1.00 90.94 227 SER A N 1
ATOM 1775 C CA . SER A 1 227 ? 9.153 15.149 12.841 1.00 90.94 227 SER A CA 1
ATOM 1776 C C . SER A 1 227 ? 8.676 15.233 11.390 1.00 90.94 227 SER A C 1
ATOM 1778 O O . SER A 1 227 ? 9.477 15.019 10.481 1.00 90.94 227 SER A O 1
ATOM 1780 N N . LYS A 1 228 ? 7.398 15.572 11.174 1.00 89.06 228 LYS A N 1
ATOM 1781 C CA . LYS A 1 228 ? 6.700 15.540 9.882 1.00 89.06 228 LYS A CA 1
ATOM 1782 C C . LYS A 1 228 ? 6.749 14.165 9.217 1.00 89.06 228 LYS A C 1
ATOM 1784 O O . LYS A 1 228 ? 6.938 14.059 8.005 1.00 89.06 228 LYS A O 1
ATOM 1789 N N . ARG A 1 229 ? 6.629 13.111 10.021 1.00 92.44 229 ARG A N 1
ATOM 1790 C CA . ARG A 1 229 ? 6.642 11.717 9.570 1.00 92.44 229 ARG A CA 1
ATOM 1791 C C . ARG A 1 229 ? 5.447 10.974 10.131 1.00 92.44 229 ARG A C 1
ATOM 1793 O O . ARG A 1 229 ? 4.927 11.341 11.174 1.00 92.44 229 ARG A O 1
ATOM 1800 N N . PHE A 1 230 ? 5.081 9.903 9.456 1.00 93.25 230 PHE A N 1
ATOM 1801 C CA . PHE A 1 230 ? 4.130 8.920 9.932 1.00 93.25 230 PHE A CA 1
ATOM 1802 C C . PHE A 1 230 ? 4.856 7.790 10.661 1.00 93.25 230 PHE A C 1
ATOM 1804 O O . PHE A 1 230 ? 5.902 7.309 10.206 1.00 93.25 230 PHE A O 1
ATOM 1811 N N . THR A 1 231 ? 4.302 7.352 11.784 1.00 91.12 231 THR A N 1
ATOM 1812 C CA . THR A 1 231 ? 4.804 6.233 12.584 1.00 91.12 231 THR A CA 1
ATOM 1813 C C . THR A 1 231 ? 3.701 5.218 12.795 1.00 91.12 231 THR A C 1
ATOM 1815 O O . THR A 1 231 ? 2.608 5.574 13.224 1.00 91.12 231 THR A O 1
ATOM 1818 N N . GLN A 1 232 ? 3.990 3.954 12.511 1.00 87.88 232 GLN A N 1
ATOM 1819 C CA . GLN A 1 232 ? 3.003 2.892 12.646 1.00 87.88 232 GLN A CA 1
ATOM 1820 C C . GLN A 1 232 ? 2.646 2.640 14.113 1.00 87.88 232 GLN A C 1
ATOM 1822 O O . GLN A 1 232 ? 3.535 2.579 14.967 1.00 87.88 232 GLN A O 1
ATOM 1827 N N . ASN A 1 233 ? 1.356 2.455 14.391 1.00 84.25 233 ASN A N 1
ATOM 1828 C CA . ASN A 1 233 ? 0.887 2.018 15.696 1.00 84.25 233 ASN A CA 1
ATOM 1829 C C . ASN A 1 233 ? 0.911 0.484 15.784 1.00 84.25 233 ASN A C 1
ATOM 1831 O O . ASN A 1 233 ? -0.010 -0.203 15.356 1.00 84.25 233 ASN A O 1
ATOM 1835 N N . THR A 1 234 ? 1.962 -0.070 16.384 1.00 77.56 234 THR A N 1
ATOM 1836 C CA . THR A 1 234 ? 2.104 -1.529 16.519 1.00 77.56 234 THR A CA 1
ATOM 1837 C C . THR A 1 234 ? 1.200 -2.152 17.582 1.00 77.56 234 THR A C 1
ATOM 1839 O O . THR A 1 234 ? 1.040 -3.369 17.580 1.00 77.56 234 THR A O 1
ATOM 1842 N N . GLY A 1 235 ? 0.627 -1.359 18.495 1.00 75.25 235 GLY A N 1
ATOM 1843 C CA . GLY A 1 235 ? -0.291 -1.860 19.520 1.00 75.25 235 GLY A CA 1
ATOM 1844 C C . GLY A 1 235 ? -1.639 -2.280 18.939 1.00 75.25 235 GLY A C 1
ATOM 1845 O O . GLY A 1 235 ? -2.210 -3.276 19.375 1.00 75.25 235 GLY A O 1
ATOM 1846 N N . LEU A 1 236 ? -2.113 -1.549 17.933 1.00 76.00 236 LEU A N 1
ATOM 1847 C CA . LEU A 1 236 ? -3.317 -1.873 17.177 1.00 76.00 236 LEU A CA 1
ATOM 1848 C C . LEU A 1 236 ? -3.050 -2.867 16.031 1.00 76.00 236 LEU A C 1
ATOM 1850 O O . LEU A 1 236 ? -3.859 -3.756 15.787 1.00 76.00 236 LEU A O 1
ATOM 1854 N N . ASP A 1 237 ? -1.891 -2.778 15.375 1.00 68.00 237 ASP A N 1
ATOM 1855 C CA . ASP A 1 237 ? -1.567 -3.562 14.172 1.00 68.00 237 ASP A CA 1
ATOM 1856 C C . ASP A 1 237 ? -0.967 -4.964 14.449 1.00 68.00 237 ASP A C 1
ATOM 1858 O O . ASP A 1 237 ? -0.351 -5.558 13.563 1.00 68.00 237 ASP A O 1
ATOM 1862 N N . ALA A 1 238 ? -1.083 -5.497 15.670 1.00 55.78 238 ALA A N 1
ATOM 1863 C CA . ALA A 1 238 ? -0.190 -6.544 16.184 1.00 55.78 238 ALA A CA 1
ATOM 1864 C C . ALA A 1 238 ? -0.195 -7.897 15.436 1.00 55.78 238 ALA A C 1
ATOM 1866 O O . ALA A 1 238 ? 0.807 -8.609 15.516 1.00 55.78 238 ALA A O 1
ATOM 1867 N N . GLU A 1 239 ? -1.262 -8.265 14.712 1.00 56.97 239 GLU A N 1
ATOM 1868 C CA . GLU A 1 239 ? -1.310 -9.556 13.999 1.00 56.97 239 GLU A CA 1
ATOM 1869 C C . GLU A 1 239 ? -1.632 -9.463 12.500 1.00 56.97 239 GLU A C 1
ATOM 1871 O O . GLU A 1 239 ? -0.998 -10.194 11.749 1.00 56.97 239 GLU A O 1
ATOM 1876 N N . ASN A 1 240 ? -2.524 -8.574 12.031 1.00 63.75 240 ASN A N 1
ATOM 1877 C CA . ASN A 1 240 ? -2.825 -8.382 10.592 1.00 63.75 240 ASN A CA 1
ATOM 1878 C C . ASN A 1 240 ? -3.404 -6.985 10.260 1.00 63.75 240 ASN A C 1
ATOM 1880 O O . ASN A 1 240 ? -4.111 -6.818 9.265 1.00 63.75 240 ASN A O 1
ATOM 1884 N N . GLY A 1 241 ? -3.117 -5.977 11.089 1.00 75.62 241 GLY A N 1
ATOM 1885 C CA . GLY A 1 241 ? -3.830 -4.695 11.068 1.00 75.62 241 GLY A CA 1
ATOM 1886 C C . GLY A 1 241 ? -5.127 -4.726 11.880 1.00 75.62 241 GLY A C 1
ATOM 1887 O O . GLY A 1 241 ? -5.403 -5.687 12.600 1.00 75.62 241 GLY A O 1
ATOM 1888 N N . VAL A 1 242 ? -5.918 -3.666 11.755 1.00 85.38 242 VAL A N 1
ATOM 1889 C CA . VAL A 1 242 ? -7.145 -3.419 12.520 1.00 85.38 242 VAL A CA 1
ATOM 1890 C C . VAL A 1 242 ? -8.368 -3.524 11.614 1.00 85.38 242 VAL A C 1
ATOM 1892 O O . VAL A 1 242 ? -8.362 -2.887 10.560 1.00 85.38 242 VAL A O 1
ATOM 1895 N N . PRO A 1 243 ? -9.416 -4.278 11.985 1.00 88.25 243 PRO A N 1
ATOM 1896 C CA . PRO A 1 243 ? -10.594 -4.408 11.146 1.00 88.25 243 PRO A CA 1
ATOM 1897 C C . PRO A 1 243 ? -11.552 -3.223 11.342 1.00 88.25 243 PRO A C 1
ATOM 1899 O O . PRO A 1 243 ? -11.909 -2.907 12.478 1.00 88.25 243 PRO A O 1
ATOM 1902 N N . ASP A 1 244 ? -11.935 -2.578 10.238 1.00 86.44 244 ASP A N 1
ATOM 1903 C CA . ASP A 1 244 ? -12.933 -1.496 10.149 1.00 86.44 244 ASP A CA 1
ATOM 1904 C C . ASP A 1 244 ? -12.933 -0.527 11.363 1.00 86.44 244 ASP A C 1
ATOM 1906 O O . ASP A 1 244 ? -13.890 -0.498 12.144 1.00 86.44 244 ASP A O 1
ATOM 1910 N N . PRO A 1 245 ? -11.831 0.220 11.584 1.00 91.06 245 PRO A N 1
ATOM 1911 C CA . PRO A 1 245 ? -11.686 1.121 12.723 1.00 91.06 245 PRO A CA 1
ATOM 1912 C C . PRO A 1 245 ? -12.566 2.377 12.599 1.00 91.06 245 PRO A C 1
ATOM 1914 O O . PRO A 1 245 ? -12.496 3.110 11.617 1.00 91.06 245 PRO A O 1
ATOM 1917 N N . GLU A 1 246 ? -13.318 2.686 13.651 1.00 92.31 246 GLU A N 1
ATOM 1918 C CA . GLU A 1 246 ? -14.157 3.878 13.785 1.00 92.31 246 GLU A CA 1
ATOM 1919 C C . GLU A 1 246 ? -13.778 4.656 15.051 1.00 92.31 246 GLU A C 1
ATOM 1921 O O . GLU A 1 246 ? -13.718 4.105 16.154 1.00 92.31 246 GLU A O 1
ATOM 1926 N N . VAL A 1 247 ? -13.525 5.957 14.910 1.00 94.00 247 VAL A N 1
ATOM 1927 C CA . VAL A 1 247 ? -13.248 6.838 16.052 1.00 94.00 247 VAL A CA 1
ATOM 1928 C C . VAL A 1 247 ? -14.539 7.296 16.720 1.00 94.00 247 VAL A C 1
ATOM 1930 O O . VAL A 1 247 ? -15.526 7.612 16.062 1.00 94.00 247 VAL A O 1
ATOM 1933 N N . ILE A 1 248 ? -14.496 7.427 18.042 1.00 95.69 248 ILE A N 1
ATOM 1934 C CA . ILE A 1 248 ? -15.501 8.122 18.847 1.00 95.69 248 ILE A CA 1
ATOM 1935 C C . ILE A 1 248 ? -14.800 9.326 19.495 1.00 95.69 248 ILE A C 1
ATOM 1937 O O . ILE A 1 248 ? -14.269 9.203 20.611 1.00 95.69 248 ILE A O 1
ATOM 1941 N N . PRO A 1 249 ? -14.748 10.486 18.810 1.00 93.44 249 PRO A N 1
ATOM 1942 C CA . PRO A 1 249 ? -13.918 11.616 19.221 1.00 93.44 249 PRO A CA 1
ATOM 1943 C C . PRO A 1 249 ? -14.275 12.163 20.602 1.00 93.44 249 PRO A C 1
ATOM 1945 O O . PRO A 1 249 ? -13.389 12.495 21.386 1.00 93.44 249 PRO A O 1
ATOM 1948 N N . GLU A 1 250 ? -15.563 12.192 20.962 1.00 94.50 250 GLU A N 1
ATOM 1949 C CA . GLU A 1 250 ? -16.021 12.757 22.238 1.00 94.50 250 GLU A CA 1
ATOM 1950 C C . GLU A 1 250 ? -15.534 11.952 23.447 1.00 94.50 250 GLU A C 1
ATOM 1952 O O . GLU A 1 250 ? -15.503 12.463 24.568 1.00 94.50 250 GLU A O 1
ATOM 1957 N N . LYS A 1 251 ? -15.175 10.683 23.225 1.00 95.62 251 LYS A N 1
ATOM 1958 C CA . LYS A 1 251 ? -14.668 9.772 24.254 1.00 95.62 251 LYS A CA 1
ATOM 1959 C C . LYS A 1 251 ? -13.182 9.463 24.095 1.00 95.62 251 LYS A C 1
ATOM 1961 O O . LYS A 1 251 ? -12.627 8.787 24.961 1.00 95.62 251 LYS A O 1
ATOM 1966 N N . GLN A 1 252 ? -12.547 9.936 23.021 1.00 95.25 252 GLN A N 1
ATOM 1967 C CA . GLN A 1 252 ? -11.190 9.545 22.629 1.00 95.25 252 GLN A CA 1
ATOM 1968 C C . GLN A 1 252 ? -11.035 8.017 22.555 1.00 95.25 252 GLN A C 1
ATOM 1970 O O . GLN A 1 252 ? -10.120 7.418 23.131 1.00 95.25 252 GLN A O 1
ATOM 1975 N N . GLN A 1 253 ? -12.014 7.381 21.913 1.00 95.88 253 GLN A N 1
ATOM 1976 C CA . GLN A 1 253 ? -12.106 5.932 21.794 1.00 95.88 253 GLN A CA 1
ATOM 1977 C C . GLN A 1 253 ? -12.024 5.500 20.338 1.00 95.88 253 GLN A C 1
ATOM 1979 O O . GLN A 1 253 ? -12.371 6.256 19.434 1.00 95.88 253 GLN A O 1
ATOM 1984 N N . LEU A 1 254 ? -11.604 4.256 20.148 1.00 94.56 254 LEU A N 1
ATOM 1985 C CA . LEU A 1 254 ? -11.649 3.560 18.873 1.00 94.56 254 LEU A CA 1
ATOM 1986 C C . LEU A 1 254 ? -12.510 2.316 19.033 1.00 94.56 254 LEU A C 1
ATOM 1988 O O . LEU A 1 254 ? -12.365 1.583 20.015 1.00 94.56 254 LEU A O 1
ATOM 1992 N N . VAL A 1 255 ? -13.379 2.073 18.066 1.00 95.19 255 VAL A N 1
ATOM 1993 C CA . VAL A 1 255 ? -14.116 0.822 17.929 1.00 95.19 255 VAL A CA 1
ATOM 1994 C C . VAL A 1 255 ? -13.627 0.136 16.675 1.00 95.19 255 VAL A C 1
ATOM 1996 O O . VAL A 1 255 ? -13.438 0.770 15.648 1.00 95.19 255 VAL A O 1
ATOM 1999 N N . THR A 1 256 ? -13.394 -1.160 16.761 1.00 93.00 256 THR A N 1
ATOM 2000 C CA . THR A 1 256 ? -13.038 -1.986 15.612 1.00 93.00 256 THR A CA 1
ATOM 2001 C C . THR A 1 256 ? -14.107 -3.043 15.488 1.00 93.00 256 THR A C 1
ATOM 2003 O O . THR A 1 256 ? -14.637 -3.501 16.504 1.00 93.00 256 THR A O 1
ATOM 2006 N N . SER A 1 257 ? -14.476 -3.394 14.264 1.00 91.81 257 SER A N 1
ATOM 2007 C CA . SER A 1 257 ? -15.568 -4.331 14.022 1.00 91.81 257 SER A CA 1
ATOM 2008 C C . SER A 1 257 ? -15.172 -5.350 12.975 1.00 91.81 257 SER A C 1
ATOM 2010 O O . SER A 1 257 ? -14.472 -5.055 12.017 1.00 91.81 257 SER A O 1
ATOM 2012 N N . SER A 1 258 ? -15.615 -6.585 13.170 1.00 91.12 258 SER A N 1
ATOM 2013 C CA . SER A 1 258 ? -15.398 -7.663 12.219 1.00 91.12 258 SER A CA 1
ATOM 2014 C C . SER A 1 258 ? -16.541 -8.664 12.263 1.00 91.12 258 SER A C 1
ATOM 2016 O O . SER A 1 258 ? -17.312 -8.752 13.221 1.00 91.12 258 SER A O 1
ATOM 2018 N N . ARG A 1 259 ? -16.636 -9.450 11.202 1.00 90.56 259 ARG A N 1
ATOM 2019 C CA . ARG A 1 259 ? -17.613 -10.509 11.025 1.00 90.56 259 ARG A CA 1
ATOM 2020 C C . ARG A 1 259 ? -16.909 -11.846 10.843 1.00 90.56 259 ARG A C 1
ATOM 2022 O O . ARG A 1 259 ? -15.987 -11.974 10.037 1.00 90.56 259 ARG A O 1
ATOM 2029 N N . SER A 1 260 ? -17.377 -12.855 11.568 1.00 85.81 260 SER A N 1
ATOM 2030 C CA . SER A 1 260 ? -16.867 -14.231 11.512 1.00 85.81 260 SER A CA 1
ATOM 2031 C C . SER A 1 260 ? -17.853 -15.208 10.862 1.00 85.81 260 SER A C 1
ATOM 2033 O O . SER A 1 260 ? -17.445 -16.246 10.345 1.00 85.81 260 SER A O 1
ATOM 2035 N N . SER A 1 261 ? -19.153 -14.887 10.846 1.00 86.50 261 SER A N 1
ATOM 2036 C CA . SER A 1 261 ? -20.193 -15.700 10.200 1.00 86.50 261 SER A CA 1
ATOM 2037 C C . SER A 1 261 ? -21.451 -14.881 9.881 1.00 86.50 261 SER A C 1
ATOM 2039 O O . SER A 1 261 ? -21.500 -13.676 10.122 1.00 86.50 261 SER A O 1
ATOM 2041 N N . ALA A 1 262 ? -22.505 -15.524 9.366 1.00 83.88 262 ALA A N 1
ATOM 2042 C CA . ALA A 1 262 ? -23.779 -14.858 9.088 1.00 83.88 262 ALA A CA 1
ATOM 2043 C C . ALA A 1 262 ? -24.367 -14.138 10.319 1.00 83.88 262 ALA A C 1
ATOM 2045 O O . ALA A 1 262 ? -24.935 -13.061 10.167 1.00 83.88 262 ALA A O 1
ATOM 2046 N N . VAL A 1 263 ? -24.170 -14.703 11.512 1.00 85.88 263 VAL A N 1
ATOM 2047 C CA . VAL A 1 263 ? -24.667 -14.187 12.802 1.00 85.88 263 VAL A CA 1
ATOM 2048 C C . VAL A 1 263 ? -23.534 -13.850 13.777 1.00 85.88 263 VAL A C 1
ATOM 2050 O O . VAL A 1 263 ? -23.781 -13.614 14.953 1.00 85.88 263 VAL A O 1
ATOM 2053 N N . GLY A 1 264 ? -22.288 -13.902 13.298 1.00 90.62 264 GLY A N 1
ATOM 2054 C CA . GLY A 1 264 ? -21.092 -13.723 14.107 1.00 90.62 264 GLY A CA 1
ATOM 2055 C C . GLY A 1 264 ? -20.488 -12.350 13.886 1.00 90.62 264 GLY A C 1
ATOM 2056 O O . GLY A 1 264 ? -19.836 -12.156 12.859 1.00 90.62 264 GLY A O 1
ATOM 2057 N N . TYR A 1 265 ? -20.691 -11.438 14.832 1.00 92.44 265 TYR A N 1
ATOM 2058 C CA . TYR A 1 265 ? -20.106 -10.096 14.836 1.00 92.44 265 TYR A CA 1
ATOM 2059 C C . TYR A 1 265 ? -19.228 -9.923 16.065 1.00 92.44 265 TYR A C 1
ATOM 2061 O O . TYR A 1 265 ? -19.598 -10.360 17.153 1.00 92.44 265 TYR A O 1
ATOM 2069 N N . PHE A 1 266 ? -18.089 -9.273 15.889 1.00 93.00 266 PHE A N 1
ATOM 2070 C CA . PHE A 1 266 ? -17.126 -9.018 16.943 1.00 93.00 266 PHE A CA 1
ATOM 2071 C C . PHE A 1 266 ? -16.706 -7.555 16.904 1.00 93.00 266 PHE A C 1
ATOM 2073 O O . PHE A 1 266 ? -16.227 -7.091 15.868 1.00 93.00 266 PHE A O 1
ATOM 2080 N N . SER A 1 267 ? -16.858 -6.861 18.028 1.00 94.94 267 SER A N 1
ATOM 2081 C CA . SER A 1 267 ? -16.419 -5.481 18.194 1.00 94.94 267 SER A CA 1
ATOM 2082 C C . SER A 1 267 ? -15.475 -5.350 19.381 1.00 94.94 267 SER A C 1
ATOM 2084 O O . SER A 1 267 ? -15.763 -5.847 20.472 1.00 94.94 267 SER A O 1
ATOM 2086 N N . SER A 1 268 ? -14.367 -4.641 19.189 1.00 94.12 268 SER A N 1
ATOM 2087 C CA . SER A 1 268 ? -13.409 -4.316 20.247 1.00 94.12 268 SER A CA 1
ATOM 2088 C C . SER A 1 268 ? -13.368 -2.812 20.473 1.00 94.12 268 SER A C 1
ATOM 2090 O O . SER A 1 268 ? -13.307 -2.028 19.530 1.00 94.12 268 SER A O 1
ATOM 2092 N N . PHE A 1 269 ? -13.386 -2.409 21.740 1.00 95.56 269 PHE A N 1
ATOM 2093 C CA . PHE A 1 269 ? -13.408 -1.014 22.156 1.00 95.56 269 PHE A CA 1
ATOM 2094 C C . PHE A 1 269 ? -12.110 -0.674 22.874 1.00 95.56 269 PHE A C 1
ATOM 2096 O O . PHE A 1 269 ? -11.722 -1.317 23.862 1.00 95.56 269 PHE A O 1
ATOM 2103 N N . TYR A 1 270 ? -11.467 0.382 22.400 1.00 94.44 270 TYR A N 1
ATOM 2104 C CA . TYR A 1 270 ? -10.179 0.831 22.885 1.00 94.44 270 TYR A CA 1
ATOM 2105 C C . TYR A 1 270 ? -10.268 2.261 23.395 1.00 94.44 270 TYR A C 1
ATOM 2107 O O . TYR A 1 270 ? -10.907 3.119 22.791 1.00 94.44 270 TYR A O 1
ATOM 2115 N N . GLN A 1 271 ? -9.588 2.523 24.504 1.00 95.00 271 GLN A N 1
ATOM 2116 C CA . GLN A 1 271 ? -9.361 3.866 25.014 1.00 95.00 271 GLN A CA 1
ATOM 2117 C C . GLN A 1 271 ? -7.957 4.299 24.607 1.00 95.00 271 GLN A C 1
ATOM 2119 O O . GLN A 1 271 ? -7.003 3.540 24.802 1.00 95.00 271 GLN A O 1
ATOM 2124 N N . PHE A 1 272 ? -7.811 5.506 24.066 1.00 94.12 272 PHE A N 1
ATOM 2125 C CA . PHE A 1 272 ? -6.485 6.036 23.778 1.00 94.12 272 PHE A CA 1
ATOM 2126 C C . PHE A 1 272 ? -5.785 6.511 25.058 1.00 94.12 272 PHE A C 1
ATOM 2128 O O . PHE A 1 272 ? -6.327 7.308 25.825 1.00 94.12 272 PHE A O 1
ATOM 2135 N N . ASP A 1 273 ? -4.566 6.024 25.289 1.00 91.75 273 ASP A N 1
ATOM 2136 C CA . ASP A 1 273 ? -3.669 6.484 26.346 1.00 91.75 273 ASP A CA 1
ATOM 2137 C C . ASP A 1 273 ? -2.615 7.418 25.744 1.00 91.75 273 ASP A C 1
ATOM 2139 O O . ASP A 1 273 ? -1.559 6.983 25.273 1.00 91.75 273 ASP A O 1
ATOM 2143 N N . ALA A 1 274 ? -2.882 8.723 25.811 1.00 89.25 274 ALA A N 1
ATOM 2144 C CA . ALA A 1 274 ? -1.985 9.760 25.304 1.00 89.25 274 ALA A CA 1
ATOM 2145 C C . ALA A 1 274 ? -0.604 9.772 25.987 1.00 89.25 274 ALA A C 1
ATOM 2147 O O . ALA A 1 274 ? 0.367 10.242 25.400 1.00 89.25 274 ALA A O 1
ATOM 2148 N N . THR A 1 275 ? -0.474 9.239 27.210 1.00 89.31 275 THR A N 1
ATOM 2149 C CA . THR A 1 275 ? 0.828 9.185 27.901 1.00 89.31 275 THR A CA 1
ATOM 2150 C C . THR A 1 275 ? 1.746 8.124 27.310 1.00 89.31 275 THR A C 1
ATOM 2152 O O . THR A 1 275 ? 2.968 8.277 27.326 1.00 89.31 275 THR A O 1
ATOM 2155 N N . ARG A 1 276 ? 1.154 7.052 26.777 1.00 86.69 276 ARG A N 1
ATOM 2156 C CA . ARG A 1 276 ? 1.865 5.959 26.112 1.00 86.69 276 ARG A CA 1
ATOM 2157 C C . ARG A 1 276 ? 1.845 6.088 24.591 1.00 86.69 276 ARG A C 1
ATOM 2159 O O . ARG A 1 276 ? 2.652 5.433 23.938 1.00 86.69 276 ARG A O 1
ATOM 2166 N N . GLY A 1 277 ? 0.947 6.905 24.040 1.00 87.25 277 GLY A N 1
ATOM 2167 C CA . GLY A 1 277 ? 0.679 6.980 22.604 1.00 87.25 277 GLY A CA 1
ATOM 2168 C C . GLY A 1 277 ? 0.122 5.663 22.060 1.00 87.25 277 GLY A C 1
ATOM 2169 O O . GLY A 1 277 ? 0.477 5.253 20.957 1.00 87.25 277 GLY A O 1
ATOM 2170 N N . GLN A 1 278 ? -0.657 4.940 22.869 1.00 87.94 278 GLN A N 1
ATOM 2171 C CA . GLN A 1 278 ? -1.127 3.587 22.568 1.00 87.94 278 GLN A CA 1
ATOM 2172 C C . GLN A 1 278 ? -2.593 3.424 22.945 1.00 87.94 278 GLN A C 1
ATOM 2174 O O . GLN A 1 278 ? -3.093 4.077 23.857 1.00 87.94 278 GLN A O 1
ATOM 2179 N N . TYR A 1 279 ? -3.260 2.501 22.266 1.00 90.50 279 TYR A N 1
ATOM 2180 C CA . TYR A 1 279 ? -4.621 2.109 22.584 1.00 90.50 279 TYR A CA 1
ATOM 2181 C C . TYR A 1 279 ? -4.651 0.976 23.606 1.00 90.50 279 TYR A C 1
ATOM 2183 O O . TYR A 1 279 ? -3.866 0.030 23.531 1.00 90.50 279 TYR A O 1
ATOM 2191 N N . GLN A 1 280 ? -5.585 1.057 24.550 1.00 91.00 280 GLN A N 1
ATOM 2192 C CA . GLN A 1 280 ? -5.848 0.006 25.523 1.00 91.00 280 GLN A CA 1
ATOM 2193 C C . GLN A 1 280 ? -7.241 -0.578 25.299 1.00 91.00 280 GLN A C 1
ATOM 2195 O O . GLN A 1 280 ? -8.241 0.125 25.434 1.00 91.00 280 GLN A O 1
ATOM 2200 N N . LEU A 1 281 ? -7.297 -1.879 25.009 1.00 92.44 281 LEU A N 1
ATOM 2201 C CA . LEU A 1 281 ? -8.542 -2.642 24.958 1.00 92.44 281 LEU A CA 1
ATOM 2202 C C . LEU A 1 281 ? -9.202 -2.645 26.341 1.00 92.44 281 LEU A C 1
ATOM 2204 O O . LEU A 1 281 ? -8.566 -3.041 27.321 1.00 92.44 281 LEU A O 1
ATOM 2208 N N . PHE A 1 282 ? -10.468 -2.240 26.421 1.00 94.62 282 PHE A N 1
ATOM 2209 C CA . PHE A 1 282 ? -11.221 -2.261 27.681 1.00 94.62 282 PHE A CA 1
ATOM 2210 C C . PHE A 1 282 ? -12.537 -3.033 27.601 1.00 94.62 282 PHE A C 1
ATOM 2212 O O . PHE A 1 282 ? -13.047 -3.440 28.646 1.00 94.62 282 PHE A O 1
ATOM 2219 N N . ARG A 1 283 ? -13.075 -3.253 26.395 1.00 96.75 283 ARG A N 1
ATOM 2220 C CA . ARG A 1 283 ? -14.336 -3.966 26.186 1.00 96.75 283 ARG A CA 1
ATOM 2221 C C . ARG A 1 283 ? -14.341 -4.706 24.854 1.00 96.75 283 ARG A C 1
ATOM 2223 O O . ARG A 1 283 ? -13.780 -4.231 23.872 1.00 96.75 283 ARG A O 1
ATOM 2230 N N . GLU A 1 284 ? -14.995 -5.857 24.842 1.00 96.69 284 GLU A N 1
ATOM 2231 C CA . GLU A 1 284 ? -15.278 -6.649 23.650 1.00 96.69 284 GLU A CA 1
ATOM 2232 C C . GLU A 1 284 ? -16.736 -7.090 23.671 1.00 96.69 284 GLU A C 1
ATOM 2234 O O . GLU A 1 284 ? -17.279 -7.449 24.720 1.00 96.69 284 GLU A O 1
ATOM 2239 N N . GLU A 1 285 ? -17.347 -7.102 22.498 1.00 96.81 285 GLU A N 1
ATOM 2240 C CA . GLU A 1 285 ? -18.698 -7.593 22.282 1.00 96.81 285 GLU A CA 1
ATOM 2241 C C . GLU A 1 285 ? -18.678 -8.613 21.152 1.00 96.81 285 GLU A C 1
ATOM 2243 O O . GLU A 1 285 ? -18.155 -8.352 20.073 1.00 96.81 285 GLU A O 1
ATOM 2248 N N . GLU A 1 286 ? -19.230 -9.793 21.412 1.00 95.81 286 GLU A N 1
ATOM 2249 C CA . GLU A 1 286 ? -19.252 -10.894 20.457 1.00 95.81 286 GLU A CA 1
ATOM 2250 C C . GLU A 1 286 ? -20.664 -11.457 20.360 1.00 95.81 286 GLU A C 1
ATOM 2252 O O . GLU A 1 286 ? -21.202 -11.976 21.341 1.00 95.81 286 GLU A O 1
ATOM 2257 N N . THR A 1 287 ? -21.259 -11.378 19.175 1.00 95.38 287 THR A N 1
ATOM 2258 C CA . THR A 1 287 ? -22.449 -12.157 18.842 1.00 95.38 287 THR A CA 1
ATOM 2259 C C . THR A 1 287 ? -22.032 -13.457 18.174 1.00 95.38 287 THR A C 1
ATOM 2261 O O . THR A 1 287 ? -21.095 -13.489 17.378 1.00 95.38 287 THR A O 1
ATOM 2264 N N . GLY A 1 288 ? -22.714 -14.548 18.502 1.00 93.50 288 GLY A N 1
ATOM 2265 C CA . GLY A 1 288 ? -22.435 -15.847 17.908 1.00 93.50 288 GLY A CA 1
ATOM 2266 C C . GLY A 1 288 ? -23.528 -16.861 18.197 1.00 93.50 288 GLY A C 1
ATOM 2267 O O . GLY A 1 288 ? -24.305 -16.716 19.140 1.00 93.50 288 GLY A O 1
ATOM 2268 N N . TYR A 1 289 ? -23.595 -17.895 17.366 1.00 93.19 289 TYR A N 1
ATOM 2269 C CA . TYR A 1 289 ? -24.530 -18.999 17.549 1.00 93.19 289 TYR A CA 1
ATOM 2270 C C . TYR A 1 289 ? -24.013 -19.974 18.616 1.00 93.19 289 TYR A C 1
ATOM 2272 O O . TYR A 1 289 ? -22.880 -20.449 18.538 1.00 93.19 289 TYR A O 1
ATOM 2280 N N . ASP A 1 290 ? -24.845 -20.274 19.610 1.00 92.06 290 ASP A N 1
ATOM 2281 C CA . ASP A 1 290 ? -24.570 -21.243 20.668 1.00 92.06 290 ASP A CA 1
ATOM 2282 C C . ASP A 1 290 ? -25.258 -22.577 20.351 1.00 92.06 290 ASP A C 1
ATOM 2284 O O . ASP A 1 290 ? -26.473 -22.724 20.492 1.00 92.06 290 ASP A O 1
ATOM 2288 N N . GLU A 1 291 ? -24.459 -23.576 19.969 1.00 91.62 291 GLU A N 1
ATOM 2289 C CA . GLU A 1 291 ? -24.937 -24.914 19.602 1.00 91.62 291 GLU A CA 1
ATOM 2290 C C . GLU A 1 291 ? -25.657 -25.652 20.739 1.00 91.62 291 GLU A C 1
ATOM 2292 O O . GLU A 1 291 ? -26.481 -26.527 20.478 1.00 91.62 291 GLU A O 1
ATOM 2297 N N . GLN A 1 292 ? -25.360 -25.334 22.004 1.00 92.25 292 GLN A N 1
ATOM 2298 C CA . GLN A 1 292 ? -25.980 -26.018 23.142 1.00 92.25 292 GLN A CA 1
ATOM 2299 C C . GLN A 1 292 ? -27.400 -25.524 23.396 1.00 92.25 292 GLN A C 1
ATOM 2301 O O . GLN A 1 292 ? -28.232 -26.272 23.911 1.00 92.25 292 GLN A O 1
ATOM 2306 N N . THR A 1 293 ? -27.659 -24.256 23.078 1.00 92.12 293 THR A N 1
ATOM 2307 C CA . THR A 1 293 ? -28.943 -23.606 23.354 1.00 92.12 293 THR A CA 1
ATOM 2308 C C . THR A 1 293 ? -29.769 -23.326 22.102 1.00 92.12 293 THR A C 1
ATOM 2310 O O . THR A 1 293 ? -30.934 -22.965 22.259 1.00 92.12 293 THR A O 1
ATOM 2313 N N . ASP A 1 294 ? -29.210 -23.547 20.904 1.00 92.62 294 ASP A N 1
ATOM 2314 C CA . ASP A 1 294 ? -29.834 -23.265 19.598 1.00 92.62 294 ASP A CA 1
ATOM 2315 C C . ASP A 1 294 ? -30.280 -21.794 19.487 1.00 92.62 294 ASP A C 1
ATOM 2317 O O . ASP A 1 294 ? -31.389 -21.464 19.065 1.00 92.62 294 ASP A O 1
ATOM 2321 N N . LYS A 1 295 ? -29.423 -20.887 19.976 1.00 93.38 295 LYS A N 1
ATOM 2322 C CA . LYS A 1 295 ? -29.708 -19.451 20.109 1.00 93.38 295 LYS A CA 1
ATOM 2323 C C . LYS A 1 295 ? -28.521 -18.604 19.689 1.00 93.38 295 LYS A C 1
ATOM 2325 O O . LYS A 1 295 ? -27.371 -19.024 19.801 1.00 93.38 295 LYS A O 1
ATOM 2330 N N . VAL A 1 296 ? -28.800 -17.380 19.246 1.00 94.19 296 VAL A N 1
ATOM 2331 C CA . VAL A 1 296 ? -27.767 -16.359 19.046 1.00 94.19 296 VAL A CA 1
ATOM 2332 C C . VAL A 1 296 ? -27.556 -15.628 20.367 1.00 94.19 296 VAL A C 1
ATOM 2334 O O . VAL A 1 296 ? -28.505 -15.170 21.003 1.00 94.19 296 VAL A O 1
ATOM 2337 N N . MET A 1 297 ? -26.303 -15.549 20.792 1.00 95.50 297 MET A N 1
ATOM 2338 C CA . MET A 1 297 ? -25.908 -14.996 22.080 1.00 95.50 297 MET A CA 1
ATOM 2339 C C . MET A 1 297 ? -24.998 -13.795 21.862 1.00 95.50 297 MET A C 1
ATOM 2341 O O . MET A 1 297 ? -24.048 -13.894 21.092 1.00 95.50 297 MET A O 1
ATOM 2345 N N . LEU A 1 298 ? -25.244 -12.706 22.587 1.00 96.25 298 LEU A N 1
ATOM 2346 C CA . LEU A 1 298 ? -24.286 -11.625 22.796 1.00 96.25 298 LEU A CA 1
ATOM 2347 C C . LEU A 1 298 ? -23.482 -11.928 24.061 1.00 96.25 298 LEU A C 1
ATOM 2349 O O . LEU A 1 298 ? -24.055 -12.147 25.128 1.00 96.25 298 LEU A O 1
ATOM 2353 N N . THR A 1 299 ? -22.160 -11.924 23.947 1.00 96.88 299 THR A N 1
ATOM 2354 C CA . THR A 1 299 ? -21.222 -12.024 25.066 1.00 96.88 299 THR A CA 1
ATOM 2355 C C . THR A 1 299 ? -20.487 -10.700 25.199 1.00 96.88 299 THR A C 1
ATOM 2357 O O . THR A 1 299 ? -19.811 -10.280 24.263 1.00 96.88 299 THR A O 1
ATOM 2360 N N . ILE A 1 300 ? -20.591 -10.064 26.365 1.00 97.75 300 ILE A N 1
ATOM 2361 C CA . ILE A 1 300 ? -19.887 -8.815 26.670 1.00 97.75 300 ILE A CA 1
ATOM 2362 C C . ILE A 1 300 ? -18.750 -9.136 27.630 1.00 97.75 300 ILE A C 1
ATOM 2364 O O . ILE A 1 300 ? -18.963 -9.721 28.701 1.00 97.75 300 ILE A O 1
ATOM 2368 N N . ARG A 1 301 ? -17.532 -8.754 27.249 1.00 98.19 301 ARG A N 1
ATOM 2369 C CA . ARG A 1 301 ? -16.338 -8.876 28.083 1.00 98.19 301 ARG A CA 1
ATOM 2370 C C . ARG A 1 301 ? -15.783 -7.489 28.375 1.00 98.19 301 ARG A C 1
ATOM 2372 O O . ARG A 1 301 ? -15.733 -6.646 27.489 1.00 98.19 301 ARG A O 1
ATOM 2379 N N . GLU A 1 302 ? -15.316 -7.268 29.595 1.00 97.69 302 GLU A N 1
ATOM 2380 C CA . GLU A 1 302 ? -14.631 -6.032 29.991 1.00 97.69 302 GLU A CA 1
ATOM 2381 C C . GLU A 1 302 ? -13.341 -6.344 30.746 1.00 97.69 302 GLU A C 1
ATOM 2383 O O . GLU A 1 302 ? -13.189 -7.425 31.327 1.00 97.69 302 GLU A O 1
ATOM 2388 N N . GLN A 1 303 ? -12.398 -5.399 30.755 1.00 95.06 303 GLN A N 1
ATOM 2389 C CA . GLN A 1 303 ? -11.198 -5.534 31.574 1.00 95.06 303 GLN A CA 1
ATOM 2390 C C . GLN A 1 303 ? -11.523 -5.414 33.067 1.00 95.06 303 GLN A C 1
ATOM 2392 O O . GLN A 1 303 ? -11.854 -4.345 33.575 1.00 95.06 303 GLN A O 1
ATOM 2397 N N . VAL A 1 304 ? -11.305 -6.505 33.800 1.00 92.75 304 VAL A N 1
ATOM 2398 C CA . VAL A 1 304 ? -11.368 -6.567 35.261 1.00 92.75 304 VAL A CA 1
ATOM 2399 C C . VAL A 1 304 ? -10.006 -7.029 35.775 1.00 92.75 304 VAL A C 1
ATOM 2401 O O . VAL A 1 304 ? -9.548 -8.128 35.470 1.00 92.75 304 VAL A O 1
ATOM 2404 N N . ASN A 1 305 ? -9.326 -6.178 36.550 1.00 90.00 305 ASN A N 1
ATOM 2405 C CA . ASN A 1 305 ? -7.966 -6.427 37.060 1.00 90.00 305 ASN A CA 1
ATOM 2406 C C . ASN A 1 305 ? -6.937 -6.774 35.961 1.00 90.00 305 ASN A C 1
ATOM 2408 O O . ASN A 1 305 ? -6.060 -7.613 36.164 1.00 90.00 305 ASN A O 1
ATOM 2412 N N . GLY A 1 306 ? -7.046 -6.130 34.794 1.00 87.12 306 GLY A N 1
ATOM 2413 C CA . GLY A 1 306 ? -6.126 -6.323 33.666 1.00 87.12 306 GLY A CA 1
ATOM 2414 C C . GLY A 1 306 ? -6.361 -7.601 32.857 1.00 87.12 306 GLY A C 1
ATOM 2415 O O . GLY A 1 306 ? -5.530 -7.948 32.022 1.00 87.12 306 GLY A O 1
ATOM 2416 N N . GLN A 1 307 ? -7.471 -8.305 33.091 1.00 91.69 307 GLN A N 1
ATOM 2417 C CA . GLN A 1 307 ? -7.888 -9.461 32.300 1.00 91.69 307 GLN A CA 1
ATOM 2418 C C . GLN A 1 307 ? -9.293 -9.238 31.751 1.00 91.69 307 GLN A C 1
ATOM 2420 O O . GLN A 1 307 ? -10.153 -8.717 32.457 1.00 91.69 307 GLN A O 1
ATOM 2425 N N . MET A 1 308 ? -9.535 -9.653 30.508 1.00 94.88 308 MET A N 1
ATOM 2426 C CA . MET A 1 308 ? -10.883 -9.653 29.943 1.00 94.88 308 MET A CA 1
ATOM 2427 C C . MET A 1 308 ? -11.734 -10.704 30.657 1.00 94.88 308 MET A C 1
ATOM 2429 O O . MET A 1 308 ? -11.371 -11.881 30.705 1.00 94.88 308 MET A O 1
ATOM 2433 N N . GLN A 1 309 ? -12.861 -10.281 31.222 1.00 97.19 309 GLN A N 1
ATOM 2434 C CA . GLN A 1 309 ? -13.819 -11.150 31.899 1.00 97.19 309 GLN A CA 1
ATOM 2435 C C . GLN A 1 309 ? -15.205 -10.949 31.304 1.00 97.19 309 GLN A C 1
ATOM 2437 O O . GLN A 1 309 ? -15.609 -9.820 31.041 1.00 97.19 309 GLN A O 1
ATOM 2442 N N . THR A 1 310 ? -15.948 -12.040 31.112 1.00 97.56 310 THR A N 1
ATOM 2443 C CA . THR A 1 310 ? -17.354 -11.961 30.710 1.00 97.56 310 THR A CA 1
ATOM 2444 C C . THR A 1 310 ? -18.170 -11.356 31.844 1.00 97.56 310 THR A C 1
ATOM 2446 O O . THR A 1 310 ? -18.224 -11.921 32.937 1.00 97.56 310 THR A O 1
ATOM 244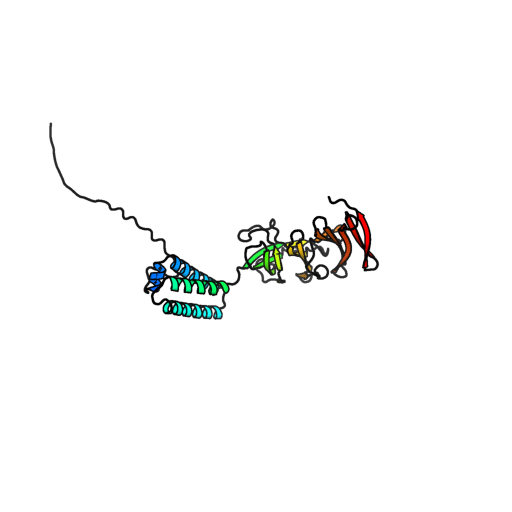9 N N . ILE A 1 311 ? -18.803 -10.220 31.570 1.00 97.44 311 ILE A N 1
ATOM 2450 C CA . ILE A 1 311 ? -19.658 -9.507 32.525 1.00 97.44 311 ILE A CA 1
ATOM 2451 C C . ILE A 1 311 ? -21.142 -9.718 32.243 1.00 97.44 311 ILE A C 1
ATOM 2453 O O . ILE A 1 311 ? -21.956 -9.628 33.158 1.00 97.44 311 ILE A O 1
ATOM 2457 N N . ASP A 1 312 ? -21.482 -10.027 30.993 1.00 97.12 312 ASP A N 1
ATOM 2458 C CA . ASP A 1 312 ? -22.845 -10.296 30.573 1.00 97.12 312 ASP A CA 1
ATOM 2459 C C . ASP A 1 312 ? -22.869 -11.304 29.422 1.00 97.12 312 ASP A C 1
ATOM 2461 O O . ASP A 1 312 ? -21.940 -11.391 28.609 1.00 97.12 312 ASP A O 1
ATOM 2465 N N . ARG A 1 313 ? -23.943 -12.089 29.384 1.00 96.19 313 ARG A N 1
ATOM 2466 C CA . ARG A 1 313 ? -24.227 -13.028 28.307 1.00 96.19 313 ARG A CA 1
ATOM 2467 C C . ARG A 1 313 ? -25.732 -13.182 28.166 1.00 96.19 313 ARG A C 1
ATOM 2469 O O . ARG A 1 313 ? -26.375 -13.765 29.039 1.00 96.19 313 ARG A O 1
ATOM 2476 N N . GLN A 1 314 ? -26.272 -12.724 27.046 1.00 96.00 314 GLN A N 1
ATO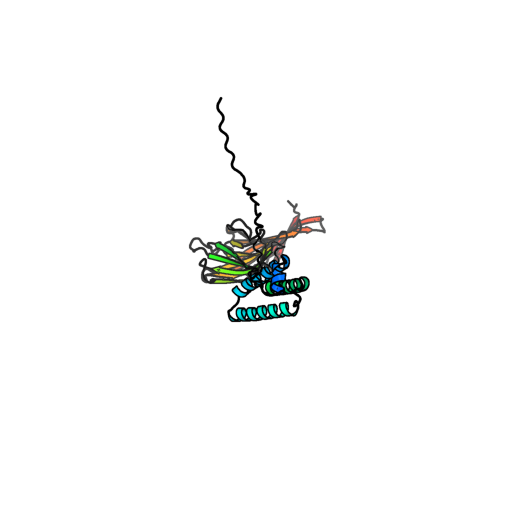M 2477 C CA . GLN A 1 314 ? -27.714 -12.690 26.818 1.00 96.00 314 GLN A CA 1
ATOM 2478 C C . GLN A 1 314 ? -28.091 -13.183 25.424 1.00 96.00 314 GLN A C 1
ATOM 2480 O O . GLN A 1 314 ? -27.321 -13.062 24.474 1.00 96.00 314 GLN A O 1
ATOM 2485 N N . GLU A 1 315 ? -29.282 -13.766 25.320 1.00 95.38 315 GLU A N 1
ATOM 2486 C CA . GLU A 1 315 ? -29.885 -14.109 24.033 1.00 95.38 315 GLU A CA 1
ATOM 2487 C C . GLU A 1 315 ? -30.239 -12.827 23.283 1.00 95.38 315 GLU A C 1
ATOM 2489 O O . GLU A 1 315 ? -30.797 -11.893 23.862 1.00 95.38 315 GLU A O 1
ATOM 2494 N N . VAL A 1 316 ? -29.930 -12.801 21.993 1.00 92.81 316 VAL A N 1
ATOM 2495 C CA . VAL A 1 316 ? -30.295 -11.713 21.090 1.00 92.81 316 VAL A CA 1
ATOM 2496 C C . VAL A 1 316 ? -30.991 -12.287 19.865 1.00 92.81 316 VAL A C 1
ATOM 2498 O O . VAL A 1 316 ? -30.682 -13.388 19.409 1.00 92.81 316 VAL A O 1
ATOM 2501 N N . HIS A 1 317 ? -31.951 -11.544 19.326 1.00 81.50 317 HIS A N 1
ATOM 2502 C CA . HIS A 1 317 ? -32.547 -11.880 18.040 1.00 81.50 317 HIS A CA 1
ATOM 2503 C C . HIS A 1 317 ? -31.747 -11.168 16.947 1.00 81.50 317 HIS A C 1
ATOM 2505 O O . HIS A 1 317 ? -31.573 -9.956 17.060 1.00 81.50 317 HIS A O 1
ATOM 2511 N N . PRO A 1 318 ? -31.229 -11.885 15.935 1.00 65.12 318 PRO A N 1
ATOM 2512 C CA . PRO A 1 318 ? -30.572 -11.233 14.811 1.00 65.12 318 PRO A CA 1
ATOM 2513 C C . PRO A 1 318 ? -31.572 -10.302 14.112 1.00 65.12 318 PRO A C 1
ATOM 2515 O O . PRO A 1 318 ? -32.713 -10.705 13.868 1.00 65.12 318 PRO A O 1
ATOM 2518 N N . GLU A 1 319 ? -31.147 -9.062 13.862 1.00 57.16 319 GLU A N 1
ATOM 2519 C CA . GLU A 1 319 ? -31.908 -8.063 13.095 1.00 57.16 319 GLU A CA 1
ATOM 2520 C C . GLU A 1 319 ? -31.994 -8.413 11.603 1.00 57.16 319 GLU A C 1
ATOM 2522 O O . GLU A 1 319 ? -31.027 -9.003 11.060 1.00 57.16 319 GLU A O 1
#

Secondary structure (DSSP, 8-state):
----------------------------SS-GGG--SHHHHHHHH-HHHHHHHHHHHHHHHHHHHTS-HHHHHHHHHHHHHHHHHHHHHTTT--HHHHHHHHHHHHHHHHHTSPP-EEEEEEEE-SSTTSPPEEEEEEEE---TTSSEEEEEEEEEESSTTSPPSEEEEEEEEE--S-GGG-S--TTS--SEEEE-SSSSSSPEEEEEEEE-SS-EEEEEEEEETTTTEEEE-TTTSTTT-EES-EEEGGGTEEEEEEEEETTEEEEEEEEEETTTTEEEEEEEEEEEEETTTTEEEEEEEEEETTEEEEEEEEE----

Organism: NCBI:txid1499966

Foldseek 3Di:
DDDDDDDDDDDDDDPDPDPPPPPPLQAAVDRLVPQDAPLSVLCSVDSLSSVLNNLLSVLLVQLLVPDDPVVNVVSVVVVVVLVVVLCVQCVVNDPVSSNVSSVVSSVVSVVRRQADWDKDWDWDDFAPPAQIKIKIFTWGPDPPPDQKIWGQWIFIGSDPPDHGPDIDGTAIWRWPDDPPDDDDPPPTPRQWDWDPLQLPRTTWIWGFRDDDPWWTFTWTWDQDVVSRDTDTACQQPVPNHFTPWDADNVQSKIKTWDADDPFWIKIWIWHRDNVVRHTDTFKMWIWDQDPVVRFIKIWIWGDDVNDTDTPDIDGDDDD